Protein AF-A0A734LNY6-F1 (afdb_monomer_lite)

Organism: Salmonella enterica (NCBI:txid28901)

InterPro domains:
  IPR018891 Abortive phage infection protein, C-terminal [PF10592] (2-153)

Foldseek 3Di:
DDDALLNVCCPPPLNVVLQVQLVVVVAGEPSDDCPVVVDDPVRYQYPLLLLLLLCLQVVVNLLPSPPDSRCCSPVCVCVRRPPPDDNLSSVLSNLLLVLLVVVVVVVVVCVVVVHDDDPLQVLSVQCSSVLSNLLNLLCVLVVHDSSPSVVSSVCSVVSSVLVSVVLVVVVVVDVPDDSNVLSNDPVNSVVSSVSSNCVSVVD

pLDDT: mean 94.82, std 7.29, range [46.78, 98.88]

Structure (mmCIF, N/CA/C/O backbone):
data_AF-A0A734LNY6-F1
#
_entry.id   AF-A0A734LNY6-F1
#
loop_
_atom_site.group_PDB
_atom_site.id
_atom_site.type_symbol
_atom_site.label_atom_id
_atom_site.label_alt_id
_atom_site.label_comp_id
_atom_site.label_asym_id
_atom_site.label_entity_id
_atom_site.label_seq_id
_atom_site.pdbx_PDB_ins_code
_atom_site.Cartn_x
_atom_site.Cartn_y
_atom_site.Cartn_z
_atom_site.occupancy
_atom_site.B_iso_or_equiv
_atom_site.auth_seq_id
_atom_site.auth_comp_id
_atom_site.auth_asym_id
_atom_site.auth_atom_id
_atom_site.pdbx_PDB_model_num
ATOM 1 N N . THR A 1 1 ? 29.845 8.179 2.771 1.00 53.78 1 THR A N 1
ATOM 2 C CA . THR A 1 1 ? 28.481 7.762 3.160 1.00 53.78 1 THR A CA 1
ATOM 3 C C . THR A 1 1 ? 28.312 6.304 2.801 1.00 53.78 1 THR A C 1
ATOM 5 O O . THR A 1 1 ? 28.688 5.969 1.684 1.00 53.78 1 THR A O 1
ATOM 8 N N . PRO A 1 2 ? 27.843 5.430 3.705 1.00 74.06 2 PRO A N 1
ATOM 9 C CA . PRO A 1 2 ? 27.602 4.031 3.360 1.00 74.06 2 PRO A CA 1
ATOM 10 C C . PRO A 1 2 ? 26.559 3.936 2.238 1.00 74.06 2 PRO A C 1
ATOM 12 O O . PRO A 1 2 ? 25.581 4.687 2.234 1.00 74.06 2 PRO A O 1
ATOM 15 N N . ILE A 1 3 ? 26.802 3.043 1.278 1.00 74.06 3 ILE A N 1
ATOM 16 C CA . ILE A 1 3 ? 25.879 2.752 0.177 1.00 74.06 3 ILE A CA 1
ATOM 17 C C . ILE A 1 3 ? 24.610 2.139 0.781 1.00 74.06 3 ILE A C 1
ATOM 19 O O . ILE A 1 3 ? 24.702 1.217 1.594 1.00 74.06 3 ILE A O 1
ATOM 23 N N . LYS A 1 4 ? 23.427 2.658 0.432 1.00 84.69 4 LYS A N 1
ATOM 24 C CA . LYS A 1 4 ? 22.156 2.125 0.944 1.00 84.69 4 LYS A CA 1
ATOM 25 C C . LYS A 1 4 ? 21.733 0.910 0.118 1.00 84.69 4 LYS A C 1
ATOM 27 O O . LYS A 1 4 ? 22.018 0.851 -1.075 1.00 84.69 4 LYS A O 1
ATOM 32 N N . SER A 1 5 ? 20.963 -0.011 0.700 1.00 88.06 5 SER A N 1
ATOM 33 C CA . SER A 1 5 ? 20.468 -1.200 -0.020 1.00 88.06 5 SER A CA 1
ATOM 34 C C . SER A 1 5 ? 19.698 -0.847 -1.300 1.00 88.06 5 SER A C 1
ATOM 36 O O . SER A 1 5 ? 19.860 -1.507 -2.319 1.00 88.06 5 SER A O 1
ATOM 38 N N . ARG A 1 6 ? 18.942 0.261 -1.288 1.00 91.38 6 ARG A N 1
ATOM 39 C CA . ARG A 1 6 ? 18.273 0.807 -2.481 1.00 91.38 6 ARG A CA 1
ATOM 40 C C . ARG A 1 6 ? 19.249 1.145 -3.610 1.00 91.38 6 ARG A C 1
ATOM 42 O O . ARG A 1 6 ? 18.952 0.876 -4.766 1.00 91.38 6 ARG A O 1
ATOM 49 N N . ASP A 1 7 ? 20.404 1.724 -3.287 1.00 90.88 7 ASP A N 1
ATOM 50 C CA . ASP A 1 7 ? 21.406 2.080 -4.292 1.00 90.88 7 ASP A CA 1
ATOM 51 C C . ASP A 1 7 ? 22.024 0.823 -4.916 1.00 90.88 7 ASP A C 1
ATOM 53 O O . ASP A 1 7 ? 22.239 0.799 -6.127 1.00 90.88 7 ASP A O 1
ATOM 57 N N . LEU A 1 8 ? 22.240 -0.234 -4.119 1.00 92.00 8 LEU A N 1
ATOM 58 C CA . LEU A 1 8 ? 22.716 -1.533 -4.612 1.00 92.00 8 LEU A CA 1
ATOM 59 C C . LEU A 1 8 ? 21.718 -2.152 -5.596 1.00 92.00 8 LEU A C 1
ATOM 61 O O . LEU A 1 8 ? 22.098 -2.508 -6.706 1.00 92.00 8 LEU A O 1
ATOM 65 N N . ARG A 1 9 ? 20.438 -2.190 -5.208 1.00 94.69 9 ARG A N 1
ATOM 66 C CA . ARG A 1 9 ? 19.343 -2.771 -5.998 1.00 94.69 9 ARG A CA 1
ATOM 67 C C . ARG A 1 9 ? 18.942 -1.942 -7.214 1.00 94.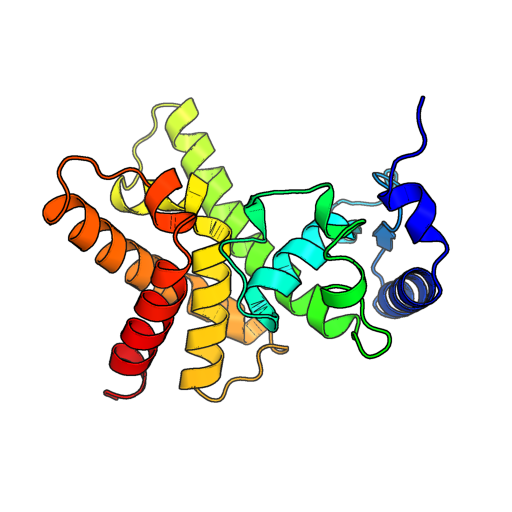69 9 ARG A C 1
ATOM 69 O O . ARG A 1 9 ? 18.272 -2.437 -8.108 1.00 94.69 9 ARG A O 1
ATOM 76 N N . SER A 1 10 ? 19.349 -0.673 -7.279 1.00 93.56 10 SER A N 1
ATOM 77 C CA . SER A 1 10 ? 18.961 0.216 -8.379 1.00 93.56 10 SER A CA 1
ATOM 78 C C . SER A 1 10 ? 19.423 -0.273 -9.755 1.00 93.56 10 SER A C 1
ATOM 80 O O . SER A 1 10 ? 18.827 0.121 -10.751 1.00 93.56 10 SER A O 1
ATOM 82 N N . ASN A 1 11 ? 20.461 -1.113 -9.827 1.00 95.12 11 ASN A N 1
ATOM 83 C CA . ASN A 1 11 ? 20.982 -1.662 -11.079 1.00 95.12 11 ASN A CA 1
ATOM 84 C C . ASN A 1 11 ? 20.382 -3.024 -11.458 1.00 95.12 11 ASN A C 1
ATOM 86 O O . ASN A 1 11 ? 20.746 -3.541 -12.515 1.00 95.12 11 ASN A O 1
ATOM 90 N N . ASP A 1 12 ? 19.498 -3.586 -10.633 1.00 97.25 12 ASP A N 1
ATOM 91 C CA . ASP A 1 12 ? 18.827 -4.853 -10.914 1.00 97.25 12 ASP A CA 1
ATOM 92 C C . ASP A 1 12 ? 17.905 -4.697 -12.133 1.00 97.25 12 ASP A C 1
ATOM 94 O O . ASP A 1 12 ? 17.346 -3.621 -12.385 1.00 97.25 12 ASP A O 1
ATOM 98 N N . ASP A 1 13 ? 17.742 -5.773 -12.899 1.00 97.56 13 ASP A N 1
ATOM 99 C CA . ASP A 1 13 ? 17.072 -5.714 -14.200 1.00 97.56 13 ASP A CA 1
ATOM 100 C C . ASP A 1 13 ? 15.596 -5.328 -14.083 1.00 97.56 13 ASP A C 1
ATOM 102 O O . ASP A 1 13 ? 15.123 -4.501 -14.864 1.00 97.56 13 ASP A O 1
ATOM 106 N N . ILE A 1 14 ? 14.900 -5.788 -13.039 1.00 97.81 14 ILE A N 1
ATOM 107 C CA . ILE A 1 14 ? 13.528 -5.352 -12.752 1.00 97.81 14 ILE A CA 1
ATOM 108 C C . ILE A 1 14 ? 13.423 -3.831 -12.555 1.00 97.81 14 ILE A C 1
ATOM 110 O O . ILE A 1 14 ? 12.487 -3.207 -13.048 1.00 97.81 14 ILE A O 1
ATOM 114 N N . GLN A 1 15 ? 14.396 -3.181 -11.905 1.00 98.06 15 GLN A N 1
ATOM 115 C CA . GLN A 1 15 ? 14.349 -1.726 -11.703 1.00 98.06 15 GLN A CA 1
ATOM 116 C C . GLN A 1 15 ? 14.542 -0.967 -13.016 1.00 98.06 15 GLN A C 1
ATOM 118 O O . GLN A 1 15 ? 13.880 0.049 -13.222 1.00 98.06 15 GLN A O 1
ATOM 123 N N . LYS A 1 16 ? 15.425 -1.448 -13.901 1.00 97.88 16 LYS A N 1
ATOM 124 C CA . LYS A 1 16 ? 15.620 -0.865 -15.240 1.00 97.88 16 LYS A CA 1
ATOM 125 C C . LYS A 1 16 ? 14.383 -1.067 -16.115 1.00 97.88 16 LYS A C 1
ATOM 127 O O . LYS A 1 16 ? 13.904 -0.109 -16.704 1.00 97.88 16 LYS A O 1
ATOM 132 N N . LYS A 1 17 ? 13.810 -2.276 -16.111 1.00 98.19 17 LYS A N 1
ATOM 133 C CA . LYS A 1 17 ? 12.561 -2.603 -16.816 1.00 98.19 17 LYS A CA 1
ATOM 134 C C . LYS A 1 17 ? 11.416 -1.686 -16.380 1.00 98.19 17 LYS A C 1
ATOM 136 O O . LYS A 1 17 ? 10.671 -1.186 -17.218 1.00 98.19 17 LYS A O 1
ATOM 141 N N . LEU A 1 18 ? 11.277 -1.441 -15.075 1.00 98.50 18 LEU A N 1
ATOM 142 C CA . LEU A 1 18 ? 10.283 -0.502 -14.549 1.00 98.50 18 LEU A CA 1
ATOM 143 C C . LEU A 1 18 ? 10.569 0.940 -14.984 1.00 98.50 18 LEU A C 1
ATOM 145 O O . LEU A 1 18 ? 9.633 1.650 -15.336 1.00 98.50 18 LEU A O 1
ATOM 149 N N . GLU A 1 19 ? 11.833 1.373 -14.981 1.00 98.31 19 GLU A N 1
ATOM 150 C CA . GLU A 1 19 ? 12.229 2.703 -15.464 1.00 98.31 19 GLU A CA 1
ATOM 151 C C . GLU A 1 19 ? 11.828 2.922 -16.928 1.00 98.31 19 GLU A C 1
ATOM 153 O O . GLU A 1 19 ? 11.128 3.892 -17.214 1.00 98.31 19 GLU A O 1
ATOM 158 N N . GLU A 1 20 ? 12.171 1.986 -17.814 1.00 98.25 20 GLU A N 1
ATOM 159 C CA . GLU A 1 20 ? 11.802 2.020 -19.236 1.00 98.25 20 GLU A CA 1
ATOM 160 C C . GLU A 1 20 ? 10.277 2.014 -19.435 1.00 98.25 20 GLU A C 1
ATOM 162 O O . GLU A 1 20 ? 9.733 2.789 -20.226 1.00 98.25 20 GLU A O 1
ATOM 167 N N . ALA A 1 21 ? 9.557 1.176 -18.682 1.00 98.38 21 ALA A N 1
ATOM 168 C CA . ALA A 1 21 ? 8.101 1.108 -18.758 1.00 98.38 21 ALA A CA 1
ATOM 169 C C . ALA A 1 21 ? 7.434 2.422 -18.315 1.00 98.38 21 ALA A C 1
ATOM 171 O O . ALA A 1 21 ? 6.518 2.904 -18.983 1.00 98.38 21 ALA A O 1
ATOM 172 N N . PHE A 1 22 ? 7.898 3.034 -17.220 1.00 98.50 22 PHE A N 1
ATOM 173 C CA . PHE A 1 22 ? 7.379 4.324 -16.759 1.00 98.50 22 PHE A CA 1
ATOM 174 C C . PHE A 1 22 ? 7.727 5.470 -17.711 1.00 98.50 22 PHE A C 1
ATOM 176 O O . PHE A 1 22 ? 6.881 6.343 -17.923 1.00 98.50 22 PHE A O 1
ATOM 183 N N . GLU A 1 23 ? 8.912 5.456 -18.322 1.00 97.88 23 GLU A N 1
ATOM 184 C CA . GLU A 1 23 ? 9.282 6.424 -19.357 1.00 97.88 23 GLU A CA 1
ATOM 185 C C . GLU A 1 23 ? 8.319 6.347 -20.551 1.00 97.88 23 GLU A C 1
ATOM 187 O O . GLU A 1 23 ? 7.799 7.376 -20.988 1.00 97.88 23 GLU A O 1
ATOM 192 N N . GLY A 1 24 ? 7.970 5.135 -21.000 1.00 97.94 24 GLY A N 1
ATOM 193 C CA . GLY A 1 24 ? 6.948 4.911 -22.031 1.00 97.94 24 GLY A CA 1
ATOM 194 C C . GLY A 1 24 ? 5.550 5.439 -21.664 1.00 97.94 24 GLY A C 1
ATOM 195 O O . GLY A 1 24 ? 4.758 5.761 -22.549 1.00 97.94 24 GLY A O 1
ATOM 196 N N . MET A 1 25 ? 5.255 5.595 -20.369 1.00 97.50 25 MET A N 1
ATOM 197 C CA . MET A 1 25 ? 4.023 6.206 -19.847 1.00 97.50 25 MET A CA 1
ATOM 198 C C . MET A 1 25 ? 4.132 7.732 -19.653 1.00 97.50 25 MET A C 1
ATOM 200 O O . MET A 1 25 ? 3.185 8.361 -19.173 1.00 97.50 25 MET A O 1
ATOM 204 N N . GLY A 1 26 ? 5.276 8.342 -19.980 1.00 97.56 26 GLY A N 1
ATOM 205 C CA . GLY A 1 26 ? 5.550 9.762 -19.745 1.00 97.56 26 GLY A CA 1
ATOM 206 C C . GLY A 1 26 ? 5.805 10.111 -18.273 1.00 97.56 26 GLY A C 1
ATOM 207 O O . GLY A 1 26 ? 5.537 11.238 -17.847 1.00 97.56 26 GLY A O 1
ATOM 208 N N . LEU A 1 27 ? 6.276 9.147 -17.477 1.00 98.12 27 LEU A N 1
ATOM 209 C CA . LEU A 1 27 ? 6.576 9.290 -16.053 1.00 98.12 27 LEU A CA 1
ATOM 210 C C . LEU A 1 27 ? 8.065 9.044 -15.775 1.00 98.12 27 LEU A C 1
ATOM 212 O O . LEU A 1 27 ? 8.750 8.338 -16.503 1.00 98.12 27 LEU A O 1
ATOM 216 N N . PHE A 1 28 ? 8.560 9.606 -14.674 1.00 98.00 28 PHE A N 1
ATOM 217 C CA . PHE A 1 28 ? 9.949 9.468 -14.239 1.00 98.00 28 PHE A CA 1
ATOM 218 C C . PHE A 1 28 ? 10.032 8.564 -13.011 1.00 98.00 28 PHE A C 1
ATOM 220 O O . PHE A 1 28 ? 9.656 8.971 -11.906 1.00 98.00 28 PHE A O 1
ATOM 227 N N . TYR A 1 29 ? 10.515 7.338 -13.195 1.00 98.19 29 TYR A N 1
ATOM 228 C CA . TYR A 1 29 ? 10.699 6.381 -12.108 1.00 98.19 29 TYR A CA 1
ATOM 229 C C . TYR A 1 29 ? 12.037 6.605 -11.401 1.00 98.19 29 TYR A C 1
ATOM 231 O O . TYR A 1 29 ? 13.110 6.506 -11.988 1.00 98.19 29 TYR A O 1
ATOM 239 N N . ASP A 1 30 ? 11.984 6.921 -10.113 1.00 97.25 30 ASP A N 1
ATOM 240 C CA . ASP A 1 30 ? 13.169 7.130 -9.292 1.00 97.25 30 ASP A CA 1
ATOM 241 C C . ASP A 1 30 ? 13.629 5.785 -8.717 1.00 97.25 30 ASP A C 1
ATOM 243 O O . ASP A 1 30 ? 13.159 5.366 -7.654 1.00 97.25 30 ASP A O 1
ATOM 247 N N . ARG A 1 31 ? 14.585 5.116 -9.373 1.00 95.94 31 ARG A N 1
ATOM 248 C CA . ARG A 1 31 ? 15.241 3.917 -8.813 1.00 95.94 31 ARG A CA 1
ATOM 249 C C . ARG A 1 31 ? 16.050 4.280 -7.570 1.00 95.94 31 ARG A C 1
ATOM 251 O O . ARG A 1 31 ? 15.976 3.600 -6.546 1.00 95.94 31 ARG A O 1
ATOM 258 N N . LYS A 1 32 ? 16.757 5.413 -7.624 1.00 93.69 32 LYS A N 1
ATOM 259 C CA . LYS A 1 32 ? 17.484 6.020 -6.494 1.00 93.69 32 LYS A CA 1
ATOM 260 C C . LYS A 1 32 ? 16.710 7.190 -5.897 1.00 93.69 32 LYS A C 1
ATOM 262 O O . LYS A 1 32 ? 15.924 7.843 -6.577 1.00 93.69 32 LYS A O 1
ATOM 267 N N . ASP A 1 33 ? 16.951 7.473 -4.621 1.00 91.44 33 ASP A N 1
ATOM 268 C CA . ASP A 1 33 ? 16.289 8.587 -3.937 1.00 91.44 33 ASP A CA 1
ATOM 269 C C . ASP A 1 33 ? 16.622 9.922 -4.622 1.00 91.44 33 ASP A C 1
ATOM 271 O O . ASP A 1 33 ? 17.787 10.300 -4.737 1.00 91.44 33 ASP A O 1
ATOM 275 N N . GLY A 1 34 ? 15.596 10.625 -5.104 1.00 90.25 34 GLY A N 1
ATOM 276 C CA . GLY A 1 34 ? 15.761 11.927 -5.750 1.00 90.25 34 GLY A CA 1
ATOM 277 C C . GLY A 1 34 ? 16.386 11.909 -7.151 1.00 90.25 34 GLY A C 1
ATOM 278 O O . GLY A 1 34 ? 16.801 12.976 -7.604 1.00 90.25 34 GLY A O 1
ATOM 279 N N . GLN A 1 35 ? 16.439 10.756 -7.832 1.00 94.19 35 GLN A N 1
ATOM 280 C CA . GLN A 1 35 ? 17.075 10.600 -9.150 1.00 94.19 35 GLN A CA 1
ATOM 281 C C . GLN A 1 35 ? 16.607 11.647 -10.175 1.00 94.19 35 GLN A C 1
ATOM 283 O O . GLN A 1 35 ? 17.441 12.289 -10.806 1.00 94.19 35 GLN A O 1
ATOM 288 N N . HIS A 1 36 ? 15.302 11.904 -10.266 1.00 96.62 36 HIS A N 1
ATOM 289 C CA . HIS A 1 36 ? 14.725 12.922 -11.146 1.00 96.62 36 HIS A CA 1
ATOM 290 C C . HIS A 1 36 ? 14.258 14.155 -10.361 1.00 96.62 36 HIS A C 1
ATOM 292 O O . HIS A 1 36 ? 13.156 14.667 -10.551 1.00 96.62 36 HIS A O 1
ATOM 298 N N . SER A 1 37 ? 15.074 14.641 -9.417 1.00 94.69 37 SER A N 1
ATOM 299 C CA . SER A 1 37 ? 14.731 15.794 -8.563 1.00 94.69 37 SER A CA 1
ATOM 300 C C . SER A 1 37 ? 14.408 17.088 -9.321 1.00 94.69 37 SER A C 1
ATOM 302 O O . SER A 1 37 ? 13.658 17.914 -8.800 1.00 94.69 37 SER A O 1
ATOM 304 N N . ASN A 1 38 ? 14.915 17.230 -10.545 1.00 95.69 38 ASN A N 1
ATOM 305 C CA . ASN A 1 38 ? 14.636 18.323 -11.474 1.00 95.69 38 ASN A CA 1
ATOM 306 C C . ASN A 1 38 ? 13.255 18.235 -12.151 1.00 95.69 38 ASN A C 1
ATOM 308 O O . ASN A 1 38 ? 12.799 19.230 -12.708 1.00 95.69 38 ASN A O 1
ATOM 312 N N . GLN A 1 39 ? 12.587 17.080 -12.103 1.00 96.38 39 GLN A N 1
ATOM 313 C CA . GLN A 1 39 ? 11.264 16.888 -12.694 1.00 96.38 39 GLN A CA 1
ATOM 314 C C . GLN A 1 39 ? 10.136 17.229 -11.702 1.00 96.38 39 GLN A C 1
ATOM 316 O O . GLN A 1 39 ? 10.300 17.070 -10.481 1.00 96.38 39 GLN A O 1
ATOM 321 N N . PRO A 1 40 ? 8.952 17.660 -12.184 1.00 95.25 40 PRO A N 1
ATOM 322 C CA . PRO A 1 40 ? 7.809 17.928 -11.317 1.00 95.25 40 PRO A CA 1
ATOM 323 C C . PRO A 1 40 ? 7.393 16.694 -10.504 1.00 95.25 40 PRO A C 1
ATOM 325 O O . PRO A 1 40 ? 7.302 15.583 -11.020 1.00 95.25 40 PRO A O 1
ATOM 328 N N . LYS A 1 41 ? 7.049 16.883 -9.223 1.00 91.25 41 LYS A N 1
ATOM 329 C CA . LYS A 1 41 ? 6.618 15.777 -8.340 1.00 91.25 41 LYS A CA 1
ATOM 330 C C . LYS A 1 41 ? 5.394 15.012 -8.857 1.00 91.25 41 LYS A C 1
ATOM 332 O O . LYS A 1 41 ? 5.221 13.856 -8.500 1.00 91.25 41 LYS A O 1
ATOM 337 N N . SER A 1 42 ? 4.541 15.650 -9.658 1.00 91.50 42 SER A N 1
ATOM 338 C CA . SER A 1 42 ? 3.322 15.051 -10.216 1.00 91.50 42 SER A CA 1
ATOM 339 C C . SER A 1 42 ? 3.585 13.964 -11.261 1.00 91.50 42 SER A C 1
ATOM 341 O O . SER A 1 42 ? 2.713 13.121 -11.465 1.00 91.50 42 SER A O 1
ATOM 343 N N . VAL A 1 43 ? 4.758 13.985 -11.901 1.00 95.44 43 VAL A N 1
ATOM 344 C CA . VAL A 1 43 ? 5.165 13.023 -12.940 1.00 95.44 43 VAL A CA 1
ATOM 345 C C . VAL A 1 43 ? 6.239 12.049 -12.457 1.00 95.44 43 VAL A C 1
ATOM 347 O O . VAL A 1 43 ? 6.744 11.253 -13.238 1.00 95.44 43 VAL A O 1
ATOM 350 N N . ARG A 1 44 ? 6.597 12.095 -11.170 1.00 97.00 44 ARG A N 1
ATOM 351 C CA . ARG A 1 44 ? 7.611 11.221 -10.577 1.00 97.00 44 ARG A CA 1
ATOM 352 C C . ARG A 1 44 ? 6.978 10.053 -9.840 1.00 97.00 44 ARG A C 1
ATOM 354 O O . ARG A 1 44 ? 5.991 10.226 -9.124 1.00 97.00 44 ARG A O 1
ATOM 361 N N . VAL A 1 45 ? 7.599 8.887 -9.959 1.00 97.50 45 VAL A N 1
ATOM 362 C CA . VAL A 1 45 ? 7.228 7.664 -9.250 1.00 97.50 45 VAL A CA 1
ATOM 363 C C . VAL A 1 45 ? 8.432 7.200 -8.441 1.00 97.50 45 VAL A C 1
ATOM 365 O O . VAL A 1 45 ? 9.409 6.701 -8.981 1.00 97.50 45 VAL A O 1
ATOM 368 N N . ASP A 1 46 ? 8.380 7.391 -7.127 1.00 96.75 46 ASP A N 1
ATOM 369 C CA . ASP A 1 46 ? 9.438 6.936 -6.227 1.00 96.75 46 ASP A CA 1
ATOM 370 C C . ASP A 1 46 ? 9.318 5.430 -5.973 1.00 96.75 46 ASP A C 1
ATOM 372 O O . ASP A 1 46 ? 8.301 4.986 -5.439 1.00 96.75 46 ASP A O 1
ATOM 376 N N . ALA A 1 47 ? 10.364 4.663 -6.309 1.00 96.44 47 ALA A N 1
ATOM 377 C CA . ALA A 1 47 ? 10.390 3.204 -6.170 1.00 96.44 47 ALA A CA 1
ATOM 378 C C . ALA A 1 47 ? 10.000 2.732 -4.765 1.00 96.44 47 ALA A C 1
ATOM 380 O O . ALA A 1 47 ? 9.251 1.770 -4.608 1.00 96.44 47 ALA A O 1
ATOM 381 N N . LEU A 1 48 ? 10.458 3.440 -3.727 1.00 95.44 48 LEU A N 1
ATOM 382 C CA . LEU A 1 48 ? 10.099 3.095 -2.358 1.00 95.44 48 LEU A CA 1
ATOM 383 C C . LEU A 1 48 ? 8.594 3.256 -2.118 1.00 95.44 48 LEU A C 1
ATOM 385 O O . LEU A 1 48 ? 7.938 2.331 -1.645 1.00 95.44 48 LEU A O 1
ATOM 389 N N . SER A 1 49 ? 8.057 4.435 -2.422 1.00 95.50 49 SER A N 1
ATOM 390 C CA . SER A 1 49 ? 6.644 4.748 -2.202 1.00 95.50 49 SER A CA 1
ATOM 391 C C . SER A 1 49 ? 5.730 3.840 -3.032 1.00 95.50 49 SER A C 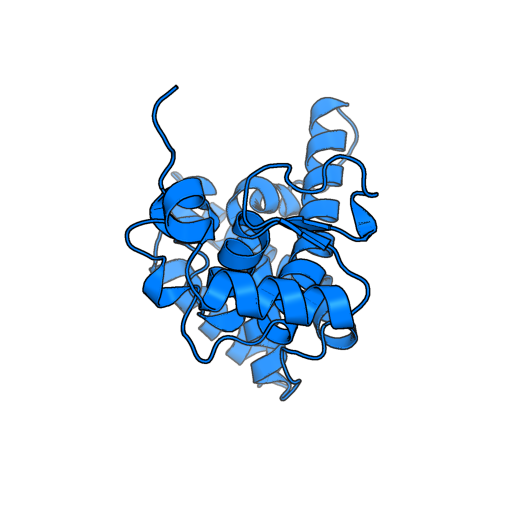1
ATOM 393 O O . SER A 1 49 ? 4.699 3.389 -2.533 1.00 95.50 49 SER A O 1
ATOM 395 N N . ALA A 1 50 ? 6.127 3.529 -4.269 1.00 96.94 50 ALA A N 1
ATOM 396 C CA . ALA A 1 50 ? 5.428 2.593 -5.141 1.00 96.94 50 ALA A CA 1
ATOM 397 C C . ALA A 1 50 ? 5.453 1.164 -4.576 1.00 96.94 50 ALA A C 1
ATOM 399 O O . ALA A 1 50 ? 4.399 0.547 -4.459 1.00 96.94 50 ALA A O 1
ATOM 400 N N . GLY A 1 51 ? 6.615 0.676 -4.129 1.00 96.88 51 GLY A N 1
ATOM 401 C CA . GLY A 1 51 ? 6.745 -0.647 -3.516 1.00 96.88 51 GLY A CA 1
ATOM 402 C C . GLY A 1 51 ? 5.943 -0.796 -2.218 1.00 96.88 51 GLY A C 1
ATOM 403 O O . GLY A 1 51 ? 5.274 -1.805 -2.005 1.00 96.88 51 GLY A O 1
ATOM 404 N N . GLN A 1 52 ? 5.921 0.235 -1.364 1.00 96.88 52 GLN A N 1
ATOM 405 C CA . GLN A 1 52 ? 5.073 0.243 -0.164 1.00 96.88 52 GLN A CA 1
ATOM 406 C C . GLN A 1 52 ? 3.580 0.238 -0.518 1.00 96.88 52 GLN A C 1
ATOM 408 O O . GLN A 1 52 ? 2.791 -0.448 0.135 1.00 96.88 52 GLN A O 1
ATOM 413 N N . ALA A 1 53 ? 3.180 0.995 -1.543 1.00 97.94 53 ALA A N 1
ATOM 414 C CA . ALA A 1 53 ? 1.803 0.996 -2.020 1.00 97.94 53 ALA A CA 1
ATOM 415 C C . ALA A 1 53 ? 1.408 -0.384 -2.563 1.00 97.94 53 ALA A C 1
ATOM 417 O O . ALA A 1 53 ? 0.364 -0.902 -2.179 1.00 97.94 53 ALA A O 1
ATOM 418 N N . HIS A 1 54 ? 2.260 -0.994 -3.390 1.00 97.88 54 HIS A N 1
ATOM 419 C CA . HIS A 1 54 ? 2.041 -2.314 -3.977 1.00 97.88 54 HIS A CA 1
ATOM 420 C C . HIS A 1 54 ? 1.928 -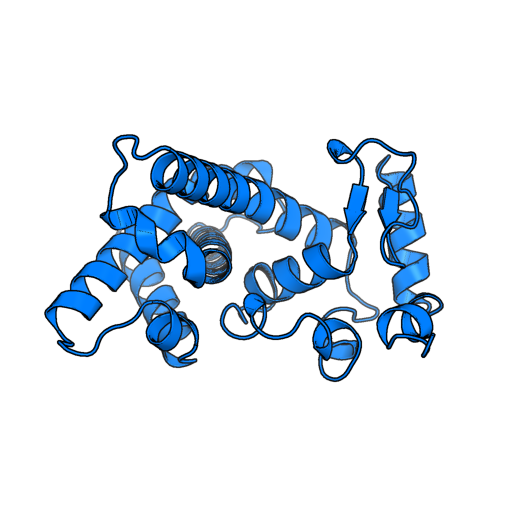3.411 -2.912 1.00 97.88 54 HIS A C 1
ATOM 422 O O . HIS A 1 54 ? 0.978 -4.192 -2.947 1.00 97.88 54 HIS A O 1
ATOM 428 N N . LEU A 1 55 ? 2.786 -3.397 -1.884 1.00 96.25 55 LEU A N 1
ATOM 429 C CA . LEU A 1 55 ? 2.675 -4.320 -0.747 1.00 96.25 55 LEU A CA 1
ATOM 430 C C . LEU A 1 55 ? 1.301 -4.284 -0.077 1.00 96.25 55 LEU A C 1
ATOM 432 O O . LEU A 1 55 ? 0.735 -5.323 0.242 1.00 96.25 55 LEU A O 1
ATOM 436 N N . ALA A 1 56 ? 0.767 -3.091 0.174 1.00 97.56 56 ALA A N 1
ATOM 437 C CA . ALA A 1 56 ? -0.522 -2.954 0.841 1.00 97.56 56 ALA A CA 1
ATOM 438 C C . ALA A 1 56 ? -1.708 -3.208 -0.099 1.00 97.56 56 ALA A C 1
ATOM 440 O O . ALA A 1 56 ? -2.716 -3.754 0.341 1.00 97.56 56 ALA A O 1
ATOM 441 N N . TYR A 1 57 ? -1.609 -2.765 -1.355 1.00 98.50 57 TYR A N 1
ATOM 442 C CA . TYR A 1 57 ? -2.724 -2.733 -2.300 1.00 98.50 57 TYR A CA 1
ATOM 443 C C . TYR A 1 57 ? -2.849 -3.979 -3.161 1.00 98.50 57 TYR A C 1
ATOM 445 O O . TYR A 1 57 ? -3.962 -4.326 -3.516 1.00 98.50 57 TYR A O 1
ATOM 453 N N . SER A 1 58 ? -1.741 -4.603 -3.549 1.00 97.06 58 SER A N 1
ATOM 454 C CA . SER A 1 58 ? -1.735 -5.747 -4.473 1.00 97.06 58 SER A CA 1
ATOM 455 C C . SER A 1 58 ? -1.358 -7.036 -3.748 1.00 97.06 58 SER A C 1
ATOM 457 O O . SER A 1 58 ? -1.945 -8.076 -4.010 1.00 97.06 58 SER A O 1
ATOM 459 N N . LEU A 1 59 ? -0.439 -6.953 -2.779 1.00 96.50 59 LEU A N 1
ATOM 460 C CA . LEU A 1 59 ? 0.053 -8.114 -2.027 1.00 96.50 59 LEU A CA 1
ATOM 461 C C . LEU A 1 59 ? -0.635 -8.315 -0.666 1.00 96.50 59 LEU A C 1
ATOM 463 O O . LEU A 1 59 ? -0.256 -9.210 0.083 1.00 96.50 59 LEU A O 1
ATOM 467 N N . ASP A 1 60 ? -1.632 -7.493 -0.324 1.00 97.12 60 ASP A N 1
ATOM 468 C CA . ASP A 1 60 ? -2.437 -7.623 0.899 1.00 97.12 60 ASP A CA 1
ATOM 469 C C . ASP A 1 60 ? -1.602 -7.676 2.211 1.00 97.12 60 ASP A C 1
ATOM 471 O O . ASP A 1 60 ? -1.897 -8.407 3.169 1.00 97.12 60 ASP A O 1
ATOM 475 N N . LEU A 1 61 ? -0.541 -6.859 2.280 1.00 95.75 61 LEU A N 1
ATOM 476 C CA . LEU A 1 61 ? 0.389 -6.728 3.417 1.00 95.75 61 LEU A CA 1
ATOM 477 C C . LEU A 1 61 ? 0.446 -5.290 4.002 1.00 95.75 61 LEU A C 1
ATOM 479 O O . LEU A 1 61 ? 1.532 -4.703 4.131 1.00 95.75 61 LEU A O 1
ATOM 483 N N . PRO A 1 62 ? -0.694 -4.674 4.385 1.00 96.44 62 PRO A N 1
ATOM 484 C CA . PRO A 1 62 ? -0.734 -3.287 4.869 1.00 96.44 62 PRO A CA 1
ATOM 485 C C . PRO A 1 62 ? 0.033 -3.032 6.180 1.00 96.44 62 PRO A C 1
ATOM 487 O O . PRO A 1 62 ? 0.530 -1.925 6.403 1.00 96.44 62 PRO A O 1
ATOM 490 N N . GLU A 1 63 ? 0.152 -4.035 7.048 1.00 94.00 63 GLU A N 1
ATOM 491 C CA . GLU A 1 63 ? 0.865 -4.000 8.330 1.00 94.00 63 GLU A CA 1
ATOM 492 C C . GLU A 1 63 ? 2.388 -3.893 8.166 1.00 94.00 63 GLU A C 1
ATOM 494 O O . GLU A 1 63 ? 3.084 -3.360 9.040 1.00 94.00 63 GLU A O 1
ATOM 499 N N . VAL A 1 64 ? 2.903 -4.368 7.028 1.00 91.69 64 VAL A N 1
ATOM 500 C CA . VAL A 1 64 ? 4.331 -4.348 6.692 1.00 91.69 64 VAL A CA 1
ATOM 501 C C . VAL A 1 64 ? 4.685 -3.087 5.905 1.00 91.69 64 VAL A C 1
ATOM 503 O O . VAL A 1 64 ? 5.725 -2.478 6.165 1.00 91.69 64 VAL A O 1
ATOM 506 N N . ALA A 1 65 ? 3.790 -2.635 5.021 1.00 91.44 65 ALA A N 1
ATOM 507 C CA . ALA A 1 65 ? 4.022 -1.527 4.096 1.00 91.44 65 ALA A CA 1
ATOM 508 C C . ALA A 1 65 ? 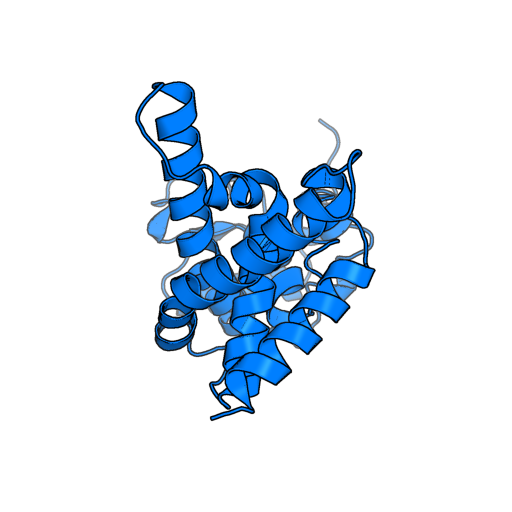4.547 -0.240 4.762 1.00 91.44 65 ALA A C 1
ATOM 510 O O . ALA A 1 65 ? 5.506 0.354 4.278 1.00 91.44 65 ALA A O 1
ATOM 511 N N . LYS A 1 66 ? 3.985 0.187 5.906 1.00 79.69 66 LYS A N 1
ATOM 512 C CA . LYS A 1 66 ? 4.418 1.422 6.605 1.00 79.69 66 LYS A CA 1
ATOM 513 C C . LYS A 1 66 ? 5.782 1.285 7.290 1.00 79.69 66 LYS A C 1
ATOM 515 O O . LYS A 1 66 ? 6.477 2.283 7.481 1.00 79.69 66 LYS A O 1
ATOM 520 N N . LYS A 1 67 ? 6.097 0.088 7.784 1.00 69.12 67 LYS A N 1
ATOM 521 C CA . LYS A 1 67 ? 6.898 -0.074 9.004 1.00 69.12 67 LYS A CA 1
ATOM 522 C C . LYS A 1 67 ? 8.400 -0.023 8.756 1.00 69.12 67 LYS A C 1
ATOM 524 O O . LYS A 1 67 ? 9.129 0.299 9.687 1.00 69.12 67 LYS A O 1
ATOM 529 N N . ASP A 1 68 ? 8.853 -0.295 7.533 1.00 63.12 68 ASP A N 1
ATOM 530 C CA . ASP A 1 68 ? 10.283 -0.397 7.282 1.00 63.12 68 ASP A CA 1
ATOM 531 C C . ASP A 1 68 ? 10.680 -0.043 5.843 1.00 63.12 68 ASP A C 1
ATOM 533 O O . ASP A 1 68 ? 10.694 -0.873 4.934 1.00 63.12 68 ASP A O 1
ATOM 537 N N . ARG A 1 69 ? 11.019 1.238 5.653 1.00 74.62 69 ARG A N 1
ATOM 538 C CA . ARG A 1 69 ? 11.496 1.786 4.374 1.00 74.62 69 ARG A CA 1
ATOM 539 C C . ARG A 1 69 ? 12.766 1.081 3.878 1.00 74.62 69 ARG A C 1
ATOM 541 O O . ARG A 1 69 ? 13.016 1.084 2.677 1.00 74.62 69 ARG A O 1
ATOM 548 N N . GLY A 1 70 ? 13.566 0.514 4.787 1.00 78.62 70 GLY A N 1
ATOM 549 C CA . GLY A 1 70 ? 14.780 -0.226 4.450 1.00 78.62 70 GLY A CA 1
ATOM 550 C C . GLY A 1 70 ? 14.474 -1.619 3.910 1.00 78.62 70 GLY A C 1
ATOM 551 O O . GLY A 1 70 ? 15.061 -2.018 2.908 1.00 78.62 70 GLY A O 1
ATOM 552 N N . ARG A 1 71 ? 13.496 -2.313 4.509 1.00 86.38 71 ARG A N 1
ATOM 553 C CA . ARG A 1 71 ? 13.162 -3.703 4.147 1.00 86.38 71 ARG A CA 1
ATOM 554 C C . ARG A 1 71 ? 12.622 -3.878 2.737 1.00 86.38 71 ARG A C 1
ATOM 556 O O . ARG A 1 71 ? 12.839 -4.935 2.158 1.00 86.38 71 ARG A O 1
ATOM 563 N N . ILE A 1 72 ? 12.002 -2.847 2.159 1.00 91.75 72 ILE A N 1
ATOM 564 C CA . ILE A 1 72 ? 11.583 -2.844 0.745 1.00 91.75 72 ILE A CA 1
ATOM 565 C C . ILE A 1 72 ? 12.757 -3.131 -0.196 1.00 91.75 72 ILE A C 1
ATOM 567 O O . ILE A 1 72 ? 12.577 -3.809 -1.196 1.00 91.75 72 ILE A O 1
ATOM 571 N N . PHE A 1 73 ? 13.957 -2.652 0.138 1.00 92.38 73 PHE A N 1
ATOM 572 C CA . PHE A 1 73 ? 15.177 -2.887 -0.639 1.00 92.38 73 PHE A CA 1
ATOM 573 C C . PHE A 1 73 ? 16.137 -3.873 0.043 1.00 92.38 73 PHE A C 1
ATOM 575 O O . PHE A 1 73 ? 17.306 -3.945 -0.332 1.00 92.38 73 PHE A O 1
ATOM 582 N N . SER A 1 74 ? 15.664 -4.614 1.051 1.00 91.94 74 SER A N 1
ATOM 583 C CA . SER A 1 74 ? 16.378 -5.748 1.642 1.00 91.94 74 SER A CA 1
ATOM 584 C C . SER A 1 74 ? 15.490 -6.994 1.625 1.00 91.94 74 SER A C 1
ATOM 586 O O . SER A 1 74 ? 15.309 -7.589 0.568 1.00 91.94 74 SER A O 1
ATOM 588 N N . ASP A 1 75 ? 14.900 -7.370 2.755 1.00 91.19 75 ASP A N 1
ATOM 589 C CA . ASP A 1 75 ? 14.285 -8.680 2.977 1.00 91.19 75 ASP A CA 1
ATOM 590 C C . ASP A 1 75 ? 12.995 -8.874 2.177 1.00 91.19 75 ASP A C 1
ATOM 592 O O . ASP A 1 75 ? 12.573 -10.002 1.955 1.00 91.19 75 ASP A O 1
ATOM 596 N N . LEU A 1 76 ? 12.336 -7.779 1.795 1.00 93.00 76 LEU A N 1
ATOM 597 C CA . LEU A 1 76 ? 11.086 -7.803 1.038 1.00 93.00 76 LEU A CA 1
ATOM 598 C C . LEU A 1 76 ? 11.308 -7.539 -0.448 1.00 93.00 76 LEU A C 1
ATOM 600 O O . LEU A 1 76 ? 10.335 -7.549 -1.192 1.00 93.00 76 LEU A O 1
ATOM 604 N N . TYR A 1 77 ? 12.543 -7.281 -0.885 1.00 95.00 77 TYR A N 1
ATOM 605 C CA . TYR A 1 77 ? 12.807 -6.826 -2.248 1.00 95.00 77 TYR A CA 1
ATOM 606 C C . TYR A 1 77 ? 12.273 -7.806 -3.293 1.00 95.00 77 TYR A C 1
ATOM 608 O O . TYR A 1 77 ? 11.459 -7.412 -4.117 1.00 95.00 77 TYR A O 1
ATOM 616 N N . GLU A 1 78 ? 12.616 -9.088 -3.164 1.00 95.25 78 GLU A N 1
ATOM 617 C CA . GLU A 1 78 ? 12.160 -10.143 -4.082 1.00 95.25 78 GLU A CA 1
ATOM 618 C C . GLU A 1 78 ? 10.654 -10.443 -3.948 1.00 95.25 78 GLU A C 1
ATOM 620 O O . GLU A 1 78 ? 10.066 -11.090 -4.801 1.00 95.25 78 GLU A O 1
ATOM 625 N N . THR A 1 79 ? 10.004 -9.996 -2.866 1.00 94.38 79 THR A N 1
ATOM 626 C CA . THR A 1 79 ? 8.538 -10.070 -2.719 1.00 94.38 79 THR A CA 1
ATOM 627 C C . THR A 1 79 ? 7.847 -8.894 -3.401 1.00 94.38 79 THR A C 1
ATOM 629 O O . THR A 1 79 ? 6.741 -9.044 -3.904 1.00 94.38 79 THR A O 1
ATOM 632 N N . VAL A 1 80 ? 8.464 -7.711 -3.368 1.00 95.44 80 VAL A N 1
ATOM 633 C CA . VAL A 1 80 ? 7.879 -6.471 -3.890 1.00 95.44 80 VAL A CA 1
ATOM 634 C C . VAL A 1 80 ? 8.156 -6.304 -5.377 1.00 95.44 80 VAL A C 1
ATOM 636 O O . VAL A 1 80 ? 7.273 -5.848 -6.086 1.00 95.44 80 VAL A O 1
ATOM 639 N N . PHE A 1 81 ? 9.373 -6.611 -5.824 1.00 97.00 81 PHE A N 1
ATOM 640 C CA . PHE A 1 81 ? 9.875 -6.365 -7.174 1.00 97.00 81 PHE A CA 1
ATOM 641 C C . PHE A 1 81 ? 10.229 -7.689 -7.847 1.00 97.00 81 PHE A C 1
ATOM 643 O O . PHE A 1 81 ? 11.399 -7.972 -8.090 1.00 97.00 81 PHE A O 1
ATOM 650 N N . THR A 1 82 ? 9.211 -8.506 -8.108 1.00 97.12 82 THR A N 1
ATOM 651 C CA . THR A 1 82 ? 9.371 -9.748 -8.872 1.00 97.12 82 THR A CA 1
ATOM 652 C C . THR A 1 82 ? 9.628 -9.443 -10.347 1.00 97.12 82 THR A C 1
ATOM 654 O O . THR A 1 82 ? 9.293 -8.361 -10.833 1.00 97.12 82 THR A O 1
ATOM 657 N N . ASP A 1 83 ? 10.174 -10.401 -11.094 1.00 95.06 83 ASP A N 1
ATOM 658 C CA . ASP A 1 83 ? 10.421 -10.229 -12.531 1.00 95.06 83 ASP A CA 1
ATOM 659 C C . ASP A 1 83 ? 9.117 -10.054 -13.337 1.00 95.06 83 ASP A C 1
ATOM 661 O O . ASP A 1 83 ? 9.098 -9.403 -14.392 1.00 95.06 83 ASP A O 1
ATOM 665 N N . GLU A 1 84 ? 8.008 -10.586 -12.821 1.00 95.38 84 GLU A N 1
ATOM 666 C CA . GLU A 1 84 ? 6.664 -10.481 -13.391 1.00 95.38 84 GLU A CA 1
ATOM 667 C C . GLU A 1 84 ? 5.954 -9.163 -13.063 1.00 95.38 84 GLU A C 1
ATOM 669 O O . GLU A 1 84 ? 4.947 -8.863 -13.703 1.00 95.38 84 GLU A O 1
ATOM 674 N N . LEU A 1 85 ? 6.462 -8.372 -12.109 1.00 97.62 85 LEU A N 1
ATOM 675 C CA . LEU A 1 85 ? 5.830 -7.121 -11.699 1.00 97.62 85 LEU A CA 1
ATOM 676 C C . LEU A 1 85 ? 5.692 -6.161 -12.886 1.00 97.62 85 LEU A C 1
ATOM 678 O O . LEU A 1 85 ? 6.664 -5.839 -13.582 1.00 97.62 85 LEU A O 1
ATOM 682 N N . MET A 1 86 ? 4.483 -5.632 -13.057 1.00 97.44 86 MET A N 1
ATOM 683 C CA . MET A 1 86 ? 4.171 -4.664 -14.101 1.00 97.44 86 MET A CA 1
ATOM 684 C C . MET A 1 86 ? 4.160 -3.230 -13.561 1.00 97.44 86 MET A C 1
ATOM 686 O O . MET A 1 86 ? 3.685 -2.948 -12.458 1.00 97.44 86 MET A O 1
ATOM 690 N N . ALA A 1 87 ? 4.630 -2.275 -14.371 1.00 98.25 87 ALA A N 1
ATOM 691 C CA . ALA A 1 87 ? 4.614 -0.854 -14.007 1.00 98.25 87 ALA A CA 1
ATOM 692 C C . ALA A 1 87 ? 3.190 -0.338 -13.713 1.00 98.25 87 ALA A C 1
ATOM 694 O O . ALA A 1 87 ? 3.014 0.494 -12.820 1.00 98.25 87 ALA A O 1
ATOM 695 N N . ASP A 1 88 ? 2.170 -0.883 -14.384 1.00 98.19 88 ASP A N 1
ATOM 696 C CA . ASP A 1 88 ? 0.761 -0.560 -14.137 1.00 98.19 88 ASP A CA 1
ATOM 697 C C . ASP A 1 88 ? 0.294 -0.942 -12.723 1.00 98.19 88 ASP A C 1
ATOM 699 O O . ASP A 1 88 ? -0.483 -0.203 -12.117 1.00 98.19 88 ASP A O 1
ATOM 703 N N . GLU A 1 89 ? 0.804 -2.036 -12.143 1.00 98.19 89 GLU A N 1
ATOM 704 C CA . GLU A 1 89 ? 0.478 -2.442 -10.767 1.00 98.19 89 GLU A CA 1
ATOM 705 C C . GLU A 1 89 ? 1.019 -1.433 -9.750 1.00 98.19 89 GLU A C 1
ATOM 707 O O . GLU A 1 89 ? 0.315 -1.013 -8.820 1.00 98.19 89 GLU A O 1
ATOM 712 N N . LEU A 1 90 ? 2.266 -0.993 -9.950 1.00 98.38 90 LEU A N 1
ATOM 713 C CA . LEU A 1 90 ? 2.882 0.056 -9.142 1.00 98.38 90 LEU A CA 1
ATOM 714 C C . LEU A 1 90 ? 2.145 1.388 -9.309 1.00 98.38 90 LEU A C 1
ATOM 716 O O . LEU A 1 90 ? 1.863 2.071 -8.317 1.00 98.38 90 LEU A O 1
ATOM 720 N N . LEU A 1 91 ? 1.805 1.746 -10.550 1.00 98.50 91 LEU A N 1
ATOM 721 C CA . LEU A 1 91 ? 1.101 2.979 -10.877 1.00 98.50 91 LEU A CA 1
ATOM 722 C C . LEU A 1 91 ? -0.287 3.015 -10.237 1.00 98.50 91 LEU A C 1
ATOM 724 O O . LEU A 1 91 ? -0.632 3.992 -9.570 1.00 98.50 91 LEU A O 1
ATOM 728 N N . ALA A 1 92 ? -1.077 1.954 -10.391 1.00 98.56 92 ALA A N 1
ATOM 729 C CA . ALA A 1 92 ? -2.410 1.881 -9.814 1.00 98.56 92 ALA A CA 1
ATOM 730 C C . ALA A 1 92 ? -2.352 2.010 -8.285 1.00 98.56 92 ALA A C 1
ATOM 732 O O . ALA A 1 92 ? -3.026 2.868 -7.702 1.00 98.56 92 ALA A O 1
ATOM 733 N N . SER A 1 93 ? -1.460 1.245 -7.649 1.00 98.44 93 SER A N 1
ATOM 734 C CA . SER A 1 93 ? -1.245 1.271 -6.200 1.00 98.44 93 SER A CA 1
ATOM 735 C C . SER A 1 93 ? -0.892 2.675 -5.695 1.00 98.44 93 SER A C 1
ATOM 737 O O . SER A 1 93 ? -1.511 3.183 -4.752 1.00 98.44 93 SER A O 1
ATOM 739 N N . ILE A 1 94 ? 0.079 3.347 -6.330 1.00 97.81 94 ILE A N 1
ATOM 740 C CA . ILE A 1 94 ? 0.540 4.667 -5.880 1.00 97.81 94 ILE A CA 1
ATOM 741 C C . ILE A 1 94 ? -0.485 5.771 -6.174 1.00 97.81 94 ILE A C 1
ATOM 743 O O . ILE A 1 94 ? -0.618 6.706 -5.380 1.00 97.81 94 ILE A O 1
ATOM 747 N N . LYS A 1 95 ? -1.269 5.667 -7.258 1.00 98.31 95 LYS A N 1
ATOM 748 C CA . LYS A 1 95 ? -2.346 6.625 -7.554 1.00 98.31 95 LYS A CA 1
ATOM 749 C C . LYS A 1 95 ? -3.448 6.560 -6.499 1.00 98.31 95 LYS A C 1
ATOM 751 O O . LYS A 1 95 ? -3.839 7.615 -5.996 1.00 98.31 95 LYS A O 1
ATOM 756 N N . VAL A 1 96 ? -3.880 5.369 -6.082 1.00 98.75 96 VAL A N 1
ATOM 757 C CA . VAL A 1 96 ? -4.853 5.224 -4.984 1.00 98.75 96 VAL A CA 1
ATOM 758 C C . VAL A 1 96 ? -4.264 5.735 -3.664 1.00 98.75 96 VAL A C 1
ATOM 760 O O . VAL A 1 96 ? -4.904 6.535 -2.972 1.00 98.75 96 VAL A O 1
ATOM 763 N N . LEU A 1 97 ? -3.018 5.362 -3.340 1.00 98.44 97 LEU A N 1
ATOM 764 C CA . LEU A 1 97 ? -2.345 5.837 -2.127 1.00 98.44 97 LEU A CA 1
ATOM 765 C C . LEU A 1 97 ? -2.236 7.365 -2.090 1.00 98.44 97 LEU A C 1
ATOM 767 O O . LEU A 1 97 ? -2.445 7.962 -1.036 1.00 98.44 97 LEU A O 1
ATOM 771 N N . SER A 1 98 ? -1.966 8.016 -3.226 1.00 97.88 98 SER A N 1
ATOM 772 C CA . SER A 1 98 ? -1.829 9.476 -3.298 1.00 97.88 98 SER A CA 1
ATOM 773 C C . SER A 1 98 ? -3.090 10.210 -2.822 1.00 97.88 98 SER A C 1
ATOM 775 O O . SER A 1 98 ? -2.999 11.218 -2.118 1.00 97.88 98 SER A O 1
ATOM 777 N N . VAL A 1 99 ? -4.279 9.674 -3.118 1.00 98.56 99 VAL A N 1
ATOM 778 C CA . VAL A 1 99 ? -5.559 10.236 -2.663 1.00 98.56 99 VAL A CA 1
ATOM 779 C C . VAL A 1 99 ? -5.715 10.087 -1.148 1.00 98.56 99 VAL A C 1
ATOM 781 O O . VAL A 1 99 ? -6.177 11.013 -0.474 1.00 98.56 99 VAL A O 1
ATOM 784 N N . ILE A 1 100 ? -5.296 8.948 -0.596 1.00 98.69 100 ILE A N 1
ATOM 785 C CA . ILE A 1 100 ? -5.336 8.670 0.846 1.00 98.69 100 ILE A CA 1
ATOM 786 C C . ILE A 1 100 ? -4.334 9.562 1.594 1.00 98.69 100 ILE A C 1
ATOM 788 O O . ILE A 1 100 ? -4.695 10.203 2.584 1.00 98.69 100 ILE A O 1
ATOM 792 N N . GLU A 1 101 ? -3.099 9.669 1.102 1.00 97.56 101 GLU A N 1
ATOM 793 C CA . GLU A 1 101 ? -2.060 10.525 1.681 1.00 97.56 101 GLU A CA 1
ATOM 794 C C . GLU A 1 101 ? -2.440 12.008 1.617 1.00 97.56 101 GLU A C 1
ATOM 796 O O . GLU A 1 101 ? -2.192 12.739 2.574 1.00 97.56 101 GLU A O 1
ATOM 801 N N . ASN A 1 102 ? -3.137 12.458 0.568 1.00 97.75 102 ASN A N 1
ATOM 802 C CA . ASN A 1 102 ? -3.690 13.813 0.529 1.00 97.75 102 ASN A CA 1
ATOM 803 C C . ASN A 1 102 ? -4.707 14.049 1.658 1.00 97.75 102 ASN A C 1
ATOM 805 O O . ASN A 1 102 ? -4.627 15.067 2.346 1.00 97.75 102 ASN A O 1
ATOM 809 N N . LYS A 1 103 ? -5.616 13.100 1.925 1.00 98.31 103 LYS A N 1
ATOM 810 C CA . LYS A 1 103 ? -6.566 13.201 3.052 1.00 98.31 103 LYS A CA 1
ATOM 811 C C . LYS A 1 103 ? -5.853 13.209 4.406 1.00 98.31 103 LYS A C 1
ATOM 813 O O . LYS A 1 103 ? -6.171 14.035 5.261 1.00 98.31 103 LYS A O 1
ATOM 818 N N . LYS A 1 104 ? -4.857 12.341 4.588 1.00 97.94 104 LYS A N 1
ATOM 819 C CA . LYS A 1 104 ? -4.009 12.308 5.789 1.00 97.94 104 LYS A CA 1
ATOM 820 C C . LYS A 1 104 ? -3.236 13.617 5.977 1.00 97.94 104 LYS A C 1
ATOM 822 O O . LYS A 1 104 ? -3.190 14.137 7.088 1.00 97.94 104 LYS A O 1
ATOM 827 N N . LYS A 1 105 ? -2.672 14.183 4.908 1.00 97.38 105 LYS A N 1
ATOM 828 C CA . LYS A 1 105 ? -1.947 15.460 4.939 1.00 97.38 105 LYS A CA 1
ATOM 829 C C . LYS A 1 105 ? -2.861 16.624 5.314 1.00 97.38 105 LYS A C 1
ATOM 831 O O . LYS A 1 105 ? -2.447 17.473 6.100 1.00 97.38 105 LYS A O 1
ATOM 836 N N . LEU A 1 106 ? -4.086 16.662 4.783 1.00 97.56 106 LEU A N 1
ATOM 837 C CA . LEU A 1 106 ? -5.090 17.659 5.165 1.00 97.56 106 LEU A CA 1
ATOM 838 C C . LEU A 1 106 ? -5.439 17.545 6.653 1.00 97.56 106 LEU A C 1
ATOM 840 O O . LEU A 1 106 ? -5.358 18.542 7.362 1.00 97.56 106 LEU A O 1
ATOM 844 N N . LEU A 1 107 ? -5.698 16.331 7.151 1.00 97.69 107 LEU A N 1
ATOM 845 C CA . LEU A 1 107 ? -5.932 16.079 8.577 1.00 97.69 107 LEU A CA 1
ATOM 846 C C . LEU A 1 107 ? -4.759 16.562 9.448 1.00 97.69 107 LEU A C 1
ATOM 848 O O . LEU A 1 107 ? -4.958 17.318 10.392 1.00 97.69 107 LEU A O 1
ATOM 852 N N . GLN A 1 108 ? -3.527 16.172 9.111 1.00 97.50 108 GLN A N 1
ATOM 853 C CA . GLN A 1 108 ? -2.326 16.609 9.832 1.00 97.50 108 GLN A CA 1
ATOM 854 C C . GLN A 1 108 ? -2.129 18.129 9.772 1.00 97.50 108 GLN A C 1
ATOM 856 O O . GLN A 1 108 ? -1.617 18.726 10.717 1.00 97.50 108 GLN A O 1
ATOM 861 N N . SER A 1 109 ? -2.509 18.768 8.663 1.00 97.88 109 SER A N 1
ATOM 862 C CA . SER A 1 109 ? -2.494 20.223 8.547 1.00 97.88 109 SER A CA 1
ATOM 863 C C . SER A 1 109 ? -3.487 20.866 9.509 1.00 97.88 109 SER A C 1
ATOM 865 O O . SER A 1 109 ? -3.081 21.762 10.239 1.00 97.88 109 SER A O 1
ATOM 867 N N . SER A 1 110 ? -4.737 20.402 9.543 1.00 97.75 110 SER A N 1
ATOM 868 C CA . SER A 1 110 ? -5.756 20.953 10.441 1.00 97.75 110 SER A CA 1
ATOM 869 C C . SER A 1 110 ? -5.398 20.751 11.913 1.00 97.75 110 SER A C 1
ATOM 871 O O . SER A 1 110 ? -5.538 21.686 12.687 1.00 97.75 110 SER A O 1
ATOM 873 N N . ILE A 1 111 ? -4.817 19.601 12.287 1.00 96.88 111 ILE A N 1
ATOM 874 C CA . ILE A 1 111 ? -4.303 19.370 13.651 1.00 96.88 111 ILE A CA 1
ATOM 875 C C . ILE A 1 111 ? -3.224 20.398 14.015 1.00 96.88 111 ILE A C 1
ATOM 877 O O . ILE A 1 111 ? -3.306 21.027 15.063 1.00 96.88 111 ILE A O 1
ATOM 881 N N . ARG A 1 112 ? -2.218 20.597 13.150 1.00 97.12 112 ARG A N 1
ATOM 882 C CA . ARG A 1 112 ? -1.121 21.550 13.415 1.00 97.12 112 ARG A CA 1
ATOM 883 C C . ARG A 1 112 ? -1.578 23.004 13.489 1.00 97.12 112 ARG A C 1
ATOM 885 O O . ARG A 1 112 ? -0.901 23.803 14.117 1.00 97.12 112 ARG A O 1
ATOM 892 N N . LYS A 1 113 ? -2.658 23.343 12.788 1.00 97.56 113 LYS A N 1
ATOM 893 C CA . LYS A 1 113 ? -3.236 24.690 12.754 1.00 97.56 113 LYS A CA 1
ATOM 894 C C . LYS A 1 113 ? -4.363 24.887 13.771 1.00 97.56 113 LYS A C 1
ATOM 896 O O . LYS A 1 113 ? -4.978 25.945 13.760 1.00 97.56 113 LYS A O 1
ATOM 901 N N . GLU A 1 114 ? -4.660 23.873 14.588 1.00 96.06 114 GLU A N 1
ATOM 902 C CA . GLU A 1 114 ? -5.773 23.881 15.550 1.00 96.06 114 GLU A CA 1
ATOM 903 C C . GLU A 1 114 ? -7.143 24.171 14.898 1.00 96.06 114 GLU A C 1
ATOM 905 O O . GLU A 1 114 ? -8.070 24.691 15.514 1.00 96.06 114 GLU A O 1
ATOM 910 N N . GLU A 1 115 ? -7.295 23.804 13.623 1.00 96.44 115 GLU A N 1
ATOM 911 C CA . GLU A 1 115 ? -8.549 23.918 12.881 1.00 96.44 115 GLU A CA 1
ATOM 912 C C . GLU A 1 115 ? -9.492 22.761 13.240 1.00 96.44 115 GLU A C 1
ATOM 914 O O . GLU A 1 115 ? -9.062 21.662 13.591 1.00 96.44 115 GLU A O 1
ATOM 919 N N . LYS A 1 116 ? -10.805 22.959 13.080 1.00 94.88 116 LYS A N 1
ATOM 920 C CA . LYS A 1 116 ? -11.793 21.893 13.293 1.00 94.88 116 LYS A CA 1
ATOM 921 C C . LYS A 1 116 ? -11.571 20.736 12.309 1.00 94.88 116 LYS A C 1
ATOM 923 O O . LYS A 1 116 ? -11.552 20.936 11.097 1.00 94.88 116 LYS A O 1
ATOM 928 N N . PHE A 1 117 ? -11.501 19.511 12.824 1.00 94.38 117 PHE A N 1
ATOM 929 C CA . PHE A 1 117 ? -11.406 18.285 12.028 1.00 94.38 117 PHE A CA 1
ATOM 930 C C . PHE A 1 117 ? -12.320 17.185 12.583 1.00 94.38 117 PHE A C 1
ATOM 932 O O . PHE A 1 117 ? -12.806 17.266 13.710 1.00 94.38 117 PHE A O 1
ATOM 939 N N . ASN A 1 118 ? -12.562 16.141 11.785 1.00 92.44 118 ASN A N 1
ATOM 940 C CA . ASN A 1 118 ? -13.274 14.951 12.247 1.00 92.44 118 ASN A CA 1
ATOM 941 C C . ASN A 1 118 ? -12.308 14.019 12.996 1.00 92.44 118 ASN A C 1
ATOM 943 O O . ASN A 1 118 ? -11.436 13.405 12.376 1.00 92.44 118 ASN A O 1
ATOM 947 N N . SER A 1 119 ? -12.472 13.883 14.313 1.00 92.19 119 SER A N 1
ATOM 948 C CA . SER A 1 119 ? -11.636 13.010 15.149 1.00 92.19 119 SER A CA 1
ATOM 949 C C . SER A 1 119 ? -11.727 11.532 14.755 1.00 92.19 119 SER A C 1
ATOM 951 O O . SER A 1 119 ? -10.740 10.811 14.896 1.00 92.19 119 SER A O 1
ATOM 953 N N . ALA A 1 120 ? -12.836 11.098 14.147 1.00 93.38 120 ALA A N 1
ATOM 954 C CA . ALA A 1 120 ? -12.998 9.743 13.62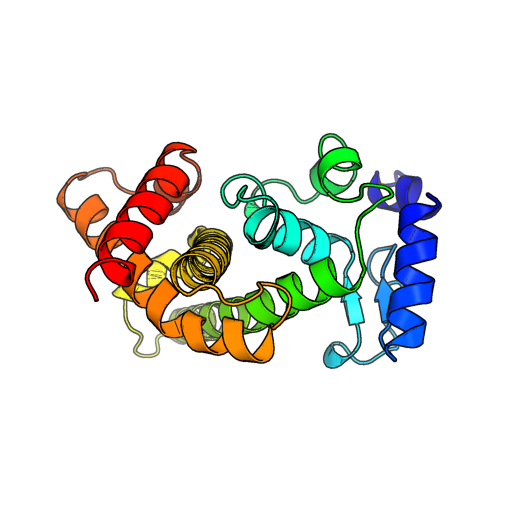0 1.00 93.38 120 ALA A CA 1
ATOM 955 C C . ALA A 1 120 ? -12.023 9.419 12.472 1.00 93.38 120 ALA A C 1
ATOM 957 O O . ALA A 1 120 ? -11.881 8.260 12.093 1.00 93.38 120 ALA A O 1
ATOM 958 N N . HIS A 1 121 ? -11.330 10.421 11.913 1.00 95.81 121 HIS A N 1
ATOM 959 C CA . HIS A 1 121 ? -10.297 10.243 10.888 1.00 95.81 121 HIS A CA 1
ATOM 960 C C . HIS A 1 121 ? -8.870 10.166 11.455 1.00 95.81 121 HIS A C 1
ATOM 962 O O . HIS A 1 121 ? -7.939 9.918 10.688 1.00 95.81 121 HIS A O 1
ATOM 968 N N . MET A 1 122 ? -8.668 10.332 12.770 1.00 97.00 122 MET A N 1
ATOM 969 C CA . MET A 1 122 ? -7.337 10.304 13.409 1.00 97.00 122 MET A CA 1
ATOM 970 C C . MET A 1 122 ? -6.530 9.047 13.076 1.00 97.00 122 MET A C 1
ATOM 972 O O . MET A 1 122 ? -5.307 9.103 12.932 1.00 97.00 122 MET A O 1
ATOM 976 N N . PHE A 1 123 ? -7.221 7.927 12.867 1.00 97.69 123 PHE A N 1
ATOM 977 C CA . PHE A 1 123 ? -6.606 6.661 12.499 1.00 97.69 123 PHE A CA 1
ATOM 978 C C . PHE A 1 123 ? -5.784 6.742 11.205 1.00 97.69 123 PHE A C 1
ATOM 980 O O . PHE A 1 123 ? -4.855 5.958 11.058 1.00 97.69 123 PHE A O 1
ATOM 987 N N . LEU A 1 124 ? -6.063 7.678 10.282 1.00 97.69 124 LEU A N 1
ATOM 988 C CA . LEU A 1 124 ? -5.353 7.799 9.000 1.00 97.69 124 LEU A CA 1
ATOM 989 C C . LEU A 1 124 ? -3.843 8.000 9.168 1.00 97.69 124 LEU A C 1
ATOM 991 O O . LEU A 1 124 ? -3.076 7.583 8.304 1.00 97.69 124 LEU A O 1
ATOM 995 N N . ILE A 1 125 ? -3.402 8.595 10.280 1.00 96.44 125 ILE A N 1
ATOM 996 C CA . ILE A 1 125 ? -1.979 8.815 10.573 1.00 96.44 125 ILE A CA 1
ATOM 997 C C . ILE A 1 125 ? -1.217 7.478 10.638 1.00 96.44 125 ILE A C 1
ATOM 999 O O . ILE A 1 125 ? -0.081 7.375 10.156 1.00 96.44 125 ILE A O 1
ATOM 1003 N N . ASP A 1 126 ? -1.852 6.434 11.175 1.00 95.94 126 ASP A N 1
ATOM 1004 C CA . ASP A 1 126 ? -1.285 5.088 11.298 1.00 95.94 126 ASP A CA 1
ATOM 1005 C C . ASP A 1 126 ? -1.855 4.067 10.312 1.00 95.94 126 ASP A C 1
ATOM 1007 O O . ASP A 1 126 ? -1.149 3.141 9.922 1.00 95.94 126 ASP A O 1
ATOM 1011 N N . GLY A 1 127 ? -3.085 4.274 9.855 1.00 97.44 127 GLY A N 1
ATOM 1012 C CA . GLY A 1 127 ? -3.873 3.327 9.079 1.00 97.44 127 GLY A CA 1
ATOM 1013 C C . GLY A 1 127 ? -3.967 3.621 7.584 1.00 97.44 127 GLY A C 1
ATOM 1014 O O . GLY A 1 127 ? -4.732 2.942 6.912 1.00 97.44 127 GLY A O 1
ATOM 1015 N N . ALA A 1 128 ? -3.228 4.591 7.029 1.00 98.00 128 ALA A N 1
ATOM 1016 C CA . ALA A 1 128 ? -3.310 4.927 5.598 1.00 98.00 128 ALA A CA 1
ATOM 1017 C C . ALA A 1 128 ? -3.128 3.706 4.670 1.00 98.00 128 ALA A C 1
ATOM 1019 O O . ALA A 1 128 ? -3.920 3.506 3.753 1.00 98.00 128 ALA A O 1
ATOM 1020 N N . TYR A 1 129 ? -2.157 2.833 4.953 1.00 98.00 129 TYR A N 1
ATOM 1021 C CA . TYR A 1 129 ? -1.952 1.602 4.177 1.00 98.00 129 TYR A CA 1
ATOM 1022 C C . TYR A 1 129 ? -3.069 0.567 4.378 1.00 98.00 129 TYR A C 1
ATOM 1024 O O . TYR A 1 129 ? -3.368 -0.188 3.462 1.00 98.00 129 TYR A O 1
ATOM 1032 N N . HIS A 1 130 ? -3.745 0.565 5.530 1.00 98.56 130 HIS A N 1
ATOM 1033 C CA . HIS A 1 130 ? -4.917 -0.290 5.750 1.00 98.56 130 HIS A CA 1
ATOM 1034 C C . HIS A 1 130 ? -6.149 0.227 5.005 1.00 98.56 130 HIS A C 1
ATOM 1036 O O . HIS A 1 130 ? -6.969 -0.570 4.563 1.00 98.56 130 HIS A O 1
ATOM 1042 N N . VAL A 1 131 ? -6.267 1.547 4.817 1.00 98.81 131 VAL A N 1
ATOM 1043 C CA . VAL A 1 131 ? -7.271 2.130 3.914 1.00 98.81 131 VAL A CA 1
ATOM 1044 C C . VAL A 1 131 ? -6.973 1.744 2.471 1.00 98.81 131 VAL A C 1
ATOM 1046 O O . VAL A 1 131 ? -7.895 1.391 1.747 1.00 98.81 131 VAL A O 1
ATOM 1049 N N . LEU A 1 132 ? -5.704 1.776 2.059 1.00 98.81 132 LEU A N 1
ATOM 1050 C CA . LEU A 1 132 ? -5.304 1.353 0.719 1.00 98.81 132 LEU A CA 1
ATOM 1051 C C . LEU A 1 132 ? -5.658 -0.121 0.478 1.00 98.81 132 LEU A C 1
ATOM 1053 O O . LEU A 1 132 ? -6.347 -0.427 -0.488 1.00 98.81 132 LEU A O 1
ATOM 1057 N N . PHE A 1 133 ? -5.285 -1.004 1.404 1.00 98.75 133 PHE A N 1
ATOM 1058 C CA . PHE A 1 133 ? -5.702 -2.407 1.398 1.00 98.75 133 PHE A CA 1
ATOM 1059 C C . PHE A 1 133 ? -7.228 -2.559 1.326 1.00 98.75 133 PHE A C 1
ATOM 1061 O O . PHE A 1 133 ? -7.739 -3.296 0.490 1.00 98.75 133 PHE A O 1
ATOM 1068 N N . ALA A 1 134 ? -7.976 -1.811 2.143 1.00 98.81 134 ALA A N 1
ATOM 1069 C CA . ALA A 1 134 ? -9.435 -1.832 2.121 1.00 98.81 134 ALA A CA 1
ATOM 1070 C C . ALA A 1 134 ? -10.022 -1.428 0.758 1.00 98.81 134 ALA A C 1
ATOM 1072 O O . ALA A 1 134 ? -11.023 -2.005 0.346 1.00 98.81 134 ALA A O 1
ATOM 1073 N N . VAL A 1 135 ? -9.408 -0.489 0.029 1.00 98.88 135 VAL A N 1
ATOM 1074 C CA . VAL A 1 135 ? -9.826 -0.177 -1.349 1.00 98.88 135 VAL A CA 1
ATOM 1075 C C . VAL A 1 135 ? -9.650 -1.395 -2.257 1.00 98.88 135 VAL A C 1
ATOM 1077 O O . VAL A 1 135 ? -10.579 -1.715 -2.991 1.00 98.88 135 VAL A O 1
ATOM 1080 N N . GLY A 1 136 ? -8.521 -2.106 -2.167 1.00 98.62 136 GLY A N 1
ATOM 1081 C CA . GLY A 1 136 ? -8.295 -3.346 -2.921 1.00 98.62 136 GLY A CA 1
ATOM 1082 C C . GLY A 1 136 ? -9.349 -4.414 -2.612 1.00 98.62 136 GLY A C 1
ATOM 1083 O O . GLY A 1 136 ? -9.936 -4.990 -3.521 1.00 98.62 136 GLY A O 1
ATOM 1084 N N . GLN A 1 137 ? -9.692 -4.589 -1.334 1.00 98.62 137 GLN A N 1
ATOM 1085 C CA . GLN A 1 137 ? -10.744 -5.523 -0.914 1.00 98.62 137 GLN A CA 1
ATOM 1086 C C . GLN A 1 137 ? -12.140 -5.133 -1.433 1.00 98.62 137 GLN A C 1
ATOM 1088 O O . GLN A 1 137 ? -12.940 -6.009 -1.760 1.00 98.62 137 GLN A O 1
ATOM 1093 N N . ILE A 1 138 ? -12.449 -3.833 -1.520 1.00 98.56 138 ILE A N 1
ATOM 1094 C CA . ILE A 1 138 ? -13.707 -3.352 -2.115 1.00 98.56 138 ILE A CA 1
ATOM 1095 C C . ILE A 1 138 ? -13.714 -3.601 -3.627 1.00 98.56 138 ILE A C 1
ATOM 1097 O O . ILE A 1 138 ? -14.743 -4.013 -4.161 1.00 98.56 138 ILE A O 1
ATOM 1101 N N . CYS A 1 139 ? -12.589 -3.370 -4.315 1.00 98.44 139 CYS A N 1
ATOM 1102 C CA . CYS A 1 139 ? -12.446 -3.685 -5.736 1.00 98.44 139 CYS A CA 1
ATOM 1103 C C . CYS A 1 139 ? -12.767 -5.161 -5.998 1.00 98.44 139 CYS A C 1
ATOM 1105 O O . CYS A 1 139 ? -13.663 -5.447 -6.791 1.00 98.44 139 CYS A O 1
ATOM 1107 N N . ASP A 1 140 ? -12.143 -6.076 -5.254 1.00 97.25 140 ASP A N 1
ATOM 1108 C CA . ASP A 1 140 ? -12.380 -7.517 -5.381 1.00 97.25 140 ASP A CA 1
ATOM 1109 C C . ASP A 1 140 ? -13.834 -7.898 -5.113 1.00 97.25 140 ASP A C 1
ATOM 1111 O O . ASP A 1 140 ? -14.442 -8.638 -5.884 1.00 97.25 140 ASP A O 1
ATOM 1115 N N . ALA A 1 141 ? -14.417 -7.375 -4.029 1.00 97.12 141 ALA A N 1
ATOM 1116 C CA . ALA A 1 141 ? -15.802 -7.666 -3.678 1.00 97.12 141 ALA A CA 1
ATOM 1117 C C . ALA A 1 141 ? -16.790 -7.196 -4.759 1.00 97.12 141 ALA A C 1
ATOM 1119 O O . ALA A 1 141 ? -17.840 -7.809 -4.935 1.00 97.12 141 ALA A O 1
ATOM 1120 N N . LYS A 1 142 ? -16.444 -6.135 -5.498 1.00 96.19 142 LYS A N 1
ATOM 1121 C CA . LYS A 1 142 ? -17.248 -5.570 -6.590 1.00 96.19 142 LYS A CA 1
ATOM 1122 C C . LYS A 1 142 ? -16.848 -6.071 -7.984 1.00 96.19 142 LYS A C 1
ATOM 1124 O O . LYS A 1 142 ? -17.422 -5.596 -8.961 1.00 96.19 142 LYS A O 1
ATOM 1129 N N . GLY A 1 143 ? -15.866 -6.969 -8.098 1.00 96.75 143 GLY A N 1
ATOM 1130 C CA . GLY A 1 143 ? -15.341 -7.434 -9.387 1.00 96.75 143 GLY A CA 1
ATOM 1131 C C . GLY A 1 143 ? -14.694 -6.330 -10.235 1.00 96.75 143 GLY A C 1
ATOM 1132 O O . GLY A 1 143 ? -14.699 -6.409 -11.461 1.00 96.75 143 GLY A O 1
ATOM 1133 N N . VAL A 1 144 ? -14.182 -5.272 -9.603 1.00 97.81 144 VAL A N 1
ATOM 1134 C CA . VAL A 1 144 ? -13.443 -4.199 -10.277 1.00 97.81 144 VAL A CA 1
ATOM 1135 C C . VAL A 1 144 ? -11.968 -4.567 -10.303 1.00 97.81 144 VAL A C 1
ATOM 1137 O O . VAL A 1 144 ? -11.378 -4.810 -9.255 1.00 97.81 144 VAL A O 1
ATOM 1140 N N . ASP A 1 145 ? -11.362 -4.545 -11.488 1.00 98.00 145 ASP A N 1
ATOM 1141 C CA . ASP A 1 145 ? -9.917 -4.711 -11.631 1.00 98.00 145 ASP A CA 1
ATOM 1142 C C . ASP A 1 145 ? -9.167 -3.632 -10.828 1.00 98.00 145 ASP A C 1
ATOM 1144 O O . ASP A 1 145 ? -9.378 -2.427 -11.023 1.00 98.00 145 ASP A O 1
ATOM 1148 N N . ARG A 1 146 ? -8.278 -4.068 -9.926 1.00 97.75 146 ARG A N 1
ATOM 1149 C CA . ARG A 1 146 ? -7.457 -3.194 -9.080 1.00 97.75 146 ARG A CA 1
ATOM 1150 C C . ARG A 1 146 ? -6.570 -2.252 -9.909 1.00 97.75 146 ARG A C 1
ATOM 1152 O O . ARG A 1 146 ? -6.257 -1.170 -9.402 1.00 97.75 146 ARG A O 1
ATOM 1159 N N . LEU A 1 147 ? -6.224 -2.609 -11.154 1.00 97.94 147 LEU A N 1
ATOM 1160 C CA . LEU A 1 147 ? -5.460 -1.772 -12.090 1.00 97.94 147 LEU A CA 1
ATOM 1161 C C . LEU A 1 147 ? -6.243 -0.553 -12.595 1.00 97.94 147 LEU A C 1
ATOM 1163 O O . LEU A 1 147 ? -5.646 0.469 -12.938 1.00 97.94 147 LEU A O 1
ATOM 1167 N N . ASN A 1 148 ? -7.581 -0.603 -12.579 1.00 98.25 148 ASN A N 1
ATOM 1168 C CA . ASN A 1 148 ? -8.429 0.541 -12.906 1.00 98.25 148 ASN A CA 1
ATOM 1169 C C . ASN A 1 148 ? -8.449 1.537 -11.738 1.00 98.25 148 ASN A C 1
ATOM 1171 O O . ASN A 1 148 ? -9.428 1.666 -10.992 1.00 98.25 148 ASN A O 1
ATOM 1175 N N . TYR A 1 149 ? -7.344 2.261 -11.567 1.00 97.81 149 TYR A N 1
ATOM 1176 C CA . TYR A 1 149 ? -7.174 3.172 -10.444 1.00 97.81 149 TYR A CA 1
ATOM 1177 C C . TYR A 1 149 ? -8.172 4.334 -10.473 1.00 97.81 149 TYR A C 1
ATOM 1179 O O . TYR A 1 149 ? -8.542 4.836 -9.412 1.00 97.81 149 TYR A O 1
ATOM 1187 N N . GLN A 1 150 ? -8.665 4.746 -11.649 1.00 98.12 150 GLN A N 1
ATOM 1188 C CA . GLN A 1 150 ? -9.730 5.744 -11.760 1.00 98.12 150 GLN A CA 1
ATOM 1189 C C . GLN A 1 150 ? -10.987 5.272 -11.030 1.00 98.12 150 GLN A C 1
ATOM 1191 O O . GLN A 1 150 ? -11.572 6.041 -10.264 1.00 98.12 150 GLN A O 1
ATOM 1196 N N . LYS A 1 151 ? -11.380 4.005 -11.217 1.00 98.50 151 LYS A N 1
ATOM 1197 C CA . LYS A 1 151 ? -12.512 3.418 -10.499 1.00 98.50 151 LYS A CA 1
ATOM 1198 C C . LYS A 1 151 ? -12.173 3.164 -9.032 1.00 98.50 151 LYS A C 1
ATOM 1200 O O . LYS A 1 151 ? -12.961 3.555 -8.172 1.00 98.50 151 LYS A O 1
ATOM 1205 N N . ALA A 1 152 ? -11.009 2.593 -8.729 1.00 98.62 152 ALA A N 1
ATOM 1206 C CA . ALA A 1 152 ? -10.599 2.272 -7.360 1.00 98.62 152 ALA A CA 1
ATOM 1207 C C . ALA A 1 152 ? -10.561 3.508 -6.440 1.00 98.62 152 ALA A C 1
ATOM 1209 O O . ALA A 1 152 ? -11.030 3.462 -5.302 1.00 98.62 152 ALA A O 1
ATOM 1210 N N . ILE A 1 153 ? -10.095 4.660 -6.944 1.00 98.75 153 ILE A N 1
ATOM 1211 C CA . ILE A 1 153 ? -10.080 5.931 -6.197 1.00 98.75 153 ILE A CA 1
ATOM 1212 C C . ILE A 1 153 ? -11.481 6.324 -5.703 1.00 98.75 153 ILE A C 1
ATOM 1214 O O . ILE A 1 153 ? -11.612 6.892 -4.614 1.00 98.75 153 ILE A O 1
ATOM 1218 N N . THR A 1 154 ? -12.539 5.987 -6.450 1.00 98.62 154 THR A N 1
ATOM 1219 C CA . THR A 1 154 ? -13.923 6.287 -6.045 1.00 98.62 154 THR A CA 1
ATOM 1220 C C . THR A 1 154 ? -14.357 5.532 -4.785 1.00 98.62 154 THR A C 1
ATOM 1222 O O . THR A 1 154 ? -15.278 5.976 -4.102 1.00 98.62 154 THR A O 1
ATOM 1225 N N . PHE A 1 155 ? -13.661 4.450 -4.416 1.00 98.75 155 PHE A N 1
ATOM 1226 C CA . PHE A 1 155 ? -13.937 3.661 -3.214 1.00 98.75 155 PHE A CA 1
ATOM 1227 C C . PHE A 1 155 ? -13.191 4.147 -1.967 1.00 98.75 155 PHE A C 1
ATOM 1229 O O . PHE A 1 155 ? -13.524 3.725 -0.859 1.00 98.75 155 PHE A O 1
ATOM 1236 N N . VAL A 1 156 ? -12.241 5.083 -2.092 1.00 98.81 156 VAL A N 1
ATOM 1237 C CA . VAL A 1 156 ? -11.495 5.630 -0.942 1.00 98.81 156 VAL A CA 1
ATOM 1238 C C . VAL A 1 156 ? -12.418 6.159 0.172 1.00 98.81 156 VAL A C 1
ATOM 1240 O O . VAL A 1 156 ? -12.159 5.853 1.337 1.00 98.81 156 VAL A O 1
ATOM 1243 N N . PRO A 1 157 ? -13.502 6.918 -0.102 1.00 98.56 157 PRO A N 1
ATOM 1244 C CA . PRO A 1 157 ? -14.420 7.355 0.952 1.00 98.56 157 PRO A CA 1
ATOM 1245 C C . PRO A 1 157 ? -15.093 6.193 1.700 1.00 98.56 157 PRO A C 1
ATOM 1247 O O . PRO A 1 157 ? -15.206 6.250 2.924 1.00 98.56 157 PRO A O 1
ATOM 1250 N N . ALA A 1 158 ? -15.499 5.135 0.988 1.00 98.44 158 ALA A N 1
ATOM 1251 C CA . ALA A 1 158 ? -16.107 3.948 1.589 1.00 98.44 158 ALA A CA 1
ATOM 1252 C C . ALA A 1 158 ? -15.095 3.178 2.449 1.00 98.44 158 ALA A C 1
ATOM 1254 O O . ALA A 1 158 ? -15.383 2.876 3.605 1.00 98.44 158 ALA A O 1
ATOM 1255 N N . ALA A 1 159 ? -13.875 2.974 1.940 1.00 98.75 159 ALA A N 1
ATOM 1256 C CA . ALA A 1 159 ? -12.784 2.360 2.691 1.00 98.75 159 ALA A CA 1
ATOM 1257 C C . ALA A 1 159 ? -12.502 3.114 4.001 1.00 98.75 159 ALA A C 1
ATOM 1259 O O . ALA A 1 159 ? -12.451 2.507 5.068 1.00 98.75 159 ALA A O 1
ATOM 1260 N N . ILE A 1 160 ? -12.395 4.447 3.956 1.00 98.75 160 ILE A N 1
ATOM 1261 C CA . ILE A 1 160 ? -12.201 5.272 5.160 1.00 98.75 160 ILE A CA 1
ATOM 1262 C C . ILE A 1 160 ? -13.356 5.087 6.145 1.00 98.75 160 ILE A C 1
ATOM 1264 O O . ILE A 1 160 ? -13.102 4.903 7.333 1.00 98.75 160 ILE A O 1
ATOM 1268 N N . LYS A 1 161 ? -14.606 5.097 5.667 1.00 98.31 161 LYS A N 1
ATOM 1269 C CA . LYS A 1 161 ? -15.792 4.884 6.508 1.00 98.31 161 LYS A CA 1
ATOM 1270 C C . LYS A 1 161 ? -15.754 3.520 7.203 1.00 98.31 161 LYS A C 1
ATOM 1272 O O . LYS A 1 161 ? -16.005 3.449 8.402 1.00 98.31 161 LYS A O 1
ATOM 1277 N N . TYR A 1 162 ? -15.425 2.452 6.478 1.00 98.38 162 TYR A N 1
ATOM 1278 C CA . TYR A 1 162 ? -15.355 1.101 7.038 1.00 98.38 162 TYR A CA 1
ATOM 1279 C C . TYR A 1 162 ? -14.248 0.967 8.079 1.00 98.38 162 TYR A C 1
ATOM 1281 O O . TYR A 1 162 ? -14.510 0.506 9.189 1.00 98.38 162 TYR A O 1
ATOM 1289 N N . ILE A 1 163 ? -13.039 1.447 7.775 1.00 98.44 163 ILE A N 1
ATOM 1290 C CA . ILE A 1 163 ? -11.938 1.415 8.744 1.00 98.44 163 ILE A CA 1
ATOM 1291 C C . ILE A 1 163 ? -12.260 2.270 9.974 1.00 98.44 163 ILE A C 1
ATOM 1293 O O . ILE A 1 163 ? -11.996 1.833 11.091 1.00 98.44 163 ILE A O 1
ATOM 1297 N N . SER A 1 164 ? -12.871 3.444 9.794 1.00 98.25 164 SER A N 1
ATOM 1298 C CA . SER A 1 164 ? -13.299 4.312 10.896 1.00 98.25 164 SER A CA 1
ATOM 1299 C C . SER A 1 164 ? -14.264 3.586 11.840 1.00 98.25 164 SER A C 1
ATOM 1301 O O . SER A 1 164 ? -13.989 3.499 13.033 1.00 98.25 164 SER A O 1
ATOM 1303 N N . ALA A 1 165 ? -15.312 2.947 11.307 1.00 97.56 165 ALA A N 1
ATOM 1304 C CA . ALA A 1 165 ? -16.280 2.193 12.108 1.00 97.56 165 ALA A CA 1
ATOM 1305 C C . ALA A 1 165 ? -15.632 1.032 12.888 1.00 97.56 165 ALA A C 1
ATOM 1307 O O . ALA A 1 165 ? -15.943 0.800 14.060 1.00 97.56 165 ALA A O 1
ATOM 1308 N N . MET A 1 166 ? -14.700 0.312 12.257 1.00 97.81 166 MET A N 1
ATOM 1309 C CA . MET A 1 166 ? -13.957 -0.765 12.915 1.00 97.81 166 MET A CA 1
ATOM 1310 C C . MET A 1 166 ? -13.053 -0.249 14.038 1.00 97.81 166 MET A C 1
ATOM 1312 O O . MET A 1 166 ? -12.979 -0.857 15.105 1.00 97.81 166 MET A O 1
ATOM 1316 N N . VAL A 1 167 ? -12.373 0.871 13.803 1.00 97.94 167 VAL A N 1
ATOM 1317 C CA . VAL A 1 167 ? -11.500 1.519 14.783 1.00 97.94 167 VAL A CA 1
ATOM 1318 C C . VAL A 1 167 ? -12.300 2.043 15.970 1.00 97.94 167 VAL A C 1
ATOM 1320 O O . VAL A 1 167 ? -11.913 1.795 17.106 1.00 97.94 167 VAL A O 1
ATOM 1323 N N . GLU A 1 168 ? -13.436 2.698 15.733 1.00 96.62 168 GLU A N 1
ATOM 1324 C CA . GLU A 1 168 ? -14.324 3.166 16.800 1.00 96.62 168 GLU A CA 1
ATOM 1325 C C . GLU A 1 168 ? -14.837 2.006 17.658 1.00 96.62 168 GLU A C 1
ATOM 1327 O O . GLU A 1 168 ? -14.901 2.115 18.882 1.00 96.62 168 GLU A O 1
ATOM 1332 N N . LYS A 1 169 ? -15.176 0.869 17.034 1.00 96.56 169 LYS A N 1
ATOM 1333 C CA . LYS A 1 169 ? -15.525 -0.346 17.775 1.00 96.56 169 LYS A CA 1
ATOM 1334 C C . LYS A 1 169 ? -14.351 -0.839 18.621 1.00 96.56 169 LYS A C 1
ATOM 1336 O O . LYS A 1 169 ? -14.534 -1.086 19.806 1.00 96.56 169 LYS A O 1
ATOM 1341 N N . ALA A 1 170 ? -13.154 -0.929 18.046 1.00 96.75 170 ALA A N 1
ATOM 1342 C CA . ALA A 1 170 ? -11.966 -1.361 18.774 1.00 96.75 170 ALA A CA 1
ATOM 1343 C C . ALA A 1 170 ? -11.613 -0.424 19.945 1.00 96.75 170 ALA A C 1
ATOM 1345 O O . ALA A 1 170 ? -11.226 -0.905 21.001 1.00 96.75 170 ALA A O 1
ATOM 1346 N N . GLN A 1 171 ? -11.796 0.890 19.791 1.00 96.06 171 GLN A N 1
ATOM 1347 C CA . GLN A 1 171 ? -11.600 1.874 20.862 1.00 96.06 171 GLN A CA 1
ATOM 1348 C C . GLN A 1 171 ? -12.578 1.695 22.025 1.00 96.06 171 GLN A C 1
ATOM 1350 O O . GLN A 1 171 ? -12.198 1.902 23.173 1.00 96.06 171 GLN A O 1
ATOM 1355 N N . ARG A 1 172 ? -13.832 1.319 21.742 1.00 95.62 172 ARG A N 1
ATOM 1356 C CA . ARG A 1 172 ? -14.825 1.022 22.786 1.00 95.62 172 ARG A CA 1
ATOM 1357 C C . ARG A 1 172 ? -14.526 -0.286 23.512 1.00 95.62 172 ARG A C 1
ATOM 1359 O O . ARG A 1 172 ? -14.730 -0.363 24.718 1.00 95.62 172 ARG A O 1
ATOM 1366 N N . ASP A 1 173 ? -14.057 -1.291 22.777 1.00 95.44 173 ASP A N 1
ATOM 1367 C CA . ASP A 1 173 ? -13.845 -2.644 23.298 1.00 95.44 173 ASP A CA 1
ATOM 1368 C C . ASP A 1 173 ? -12.496 -2.793 24.047 1.00 95.44 173 ASP A C 1
ATOM 1370 O O . ASP A 1 173 ? -12.310 -3.754 24.792 1.00 95.44 173 ASP A O 1
ATOM 1374 N N . ASP A 1 174 ? -11.549 -1.864 23.866 1.00 94.62 174 ASP A N 1
ATOM 1375 C CA . ASP A 1 174 ? -10.192 -1.930 24.423 1.00 94.62 174 ASP A CA 1
ATOM 1376 C C . ASP A 1 174 ? -9.757 -0.582 25.018 1.00 94.62 174 ASP A C 1
ATOM 1378 O O . ASP A 1 174 ? -9.321 0.331 24.316 1.00 94.62 174 ASP A O 1
ATOM 1382 N N . ALA A 1 175 ? -9.795 -0.481 26.349 1.00 91.94 175 ALA A N 1
ATOM 1383 C CA . ALA A 1 175 ? -9.381 0.718 27.082 1.00 91.94 175 ALA A CA 1
ATOM 1384 C C . ALA A 1 175 ? -7.897 1.090 26.879 1.00 91.94 175 ALA A C 1
ATOM 1386 O O . ALA A 1 175 ? -7.505 2.226 27.135 1.00 91.94 175 ALA A O 1
ATOM 1387 N N . SER A 1 176 ? -7.063 0.153 26.413 1.00 94.56 176 SER A N 1
ATOM 1388 C CA . SER A 1 176 ? -5.639 0.373 26.134 1.00 94.56 176 SER A CA 1
ATOM 1389 C C . SER A 1 176 ? -5.351 0.654 24.653 1.00 94.56 176 SER A C 1
ATOM 1391 O O . SER A 1 176 ? -4.195 0.588 24.223 1.00 94.56 176 SER A O 1
ATOM 1393 N N . PHE A 1 177 ? -6.392 0.907 23.853 1.00 96.62 177 PHE A N 1
ATOM 1394 C CA . PHE A 1 177 ? -6.291 1.050 22.408 1.00 96.62 177 PHE A CA 1
ATOM 1395 C C . PHE A 1 177 ? -5.271 2.118 21.987 1.00 96.62 177 PHE A C 1
ATOM 1397 O O . PHE A 1 177 ? -5.238 3.238 22.494 1.00 96.62 177 PHE A O 1
ATOM 1404 N N . SER A 1 178 ? -4.492 1.801 20.953 1.00 96.69 178 SER A N 1
ATOM 1405 C CA . SER A 1 178 ? -3.740 2.791 20.181 1.00 96.69 178 SER A CA 1
ATOM 1406 C C . SER A 1 178 ? -3.791 2.441 18.698 1.00 96.69 178 SER A C 1
ATOM 1408 O O . SER A 1 178 ? -3.700 1.265 18.331 1.00 96.69 178 SER A O 1
ATOM 1410 N N . PHE A 1 179 ? -3.881 3.456 17.831 1.00 96.50 179 PHE A N 1
ATOM 1411 C CA . PHE A 1 179 ? -3.897 3.240 16.379 1.00 96.50 179 PHE A CA 1
ATOM 1412 C C . PHE A 1 179 ? -2.655 2.471 15.921 1.00 96.50 179 PHE A C 1
ATOM 1414 O O . PHE A 1 179 ? -2.750 1.530 15.138 1.00 96.50 179 PHE A O 1
ATOM 1421 N N . ASN A 1 180 ? -1.488 2.824 16.465 1.00 94.50 180 ASN A N 1
ATOM 1422 C CA . ASN A 1 180 ? -0.228 2.182 16.127 1.00 94.50 180 ASN A CA 1
ATOM 1423 C C . ASN A 1 180 ? -0.225 0.674 16.419 1.00 94.50 180 ASN A C 1
ATOM 1425 O O . ASN A 1 180 ? 0.202 -0.097 15.562 1.00 94.50 180 ASN A O 1
ATOM 1429 N N . ARG A 1 181 ? -0.699 0.244 17.600 1.00 95.31 181 ARG A N 1
ATOM 1430 C CA . ARG A 1 181 ? -0.798 -1.185 17.939 1.00 95.31 181 ARG A CA 1
ATOM 1431 C C . ARG A 1 181 ? -1.824 -1.876 17.048 1.00 95.31 181 ARG A C 1
ATOM 1433 O O . ARG A 1 181 ? -1.524 -2.928 16.496 1.00 95.31 181 ARG A O 1
ATOM 1440 N N . TYR A 1 182 ? -2.988 -1.254 16.869 1.00 97.00 182 TYR A N 1
ATOM 1441 C CA . TYR A 1 182 ? -4.083 -1.804 16.075 1.00 97.00 182 TYR A CA 1
ATOM 1442 C C . TYR A 1 182 ? -3.658 -2.106 14.630 1.00 97.00 182 TYR A C 1
ATOM 1444 O O . TYR A 1 182 ? -3.835 -3.222 14.159 1.00 97.00 182 TYR A O 1
ATOM 1452 N N . PHE A 1 183 ? -3.009 -1.163 13.945 1.00 96.44 183 PHE A N 1
ATOM 1453 C CA . PHE A 1 183 ? -2.566 -1.345 12.555 1.00 96.44 183 PHE A CA 1
ATOM 1454 C C . PHE A 1 183 ? -1.240 -2.108 12.401 1.00 96.44 183 PHE A C 1
ATOM 1456 O O . PHE A 1 183 ? -0.778 -2.324 11.287 1.00 96.44 183 PHE A O 1
ATOM 1463 N N . LYS A 1 184 ? -0.587 -2.512 13.495 1.00 93.06 184 LYS A N 1
ATOM 1464 C CA . LYS A 1 184 ? 0.582 -3.408 13.443 1.00 93.06 184 LYS A CA 1
ATOM 1465 C C . LYS A 1 184 ? 0.213 -4.872 13.666 1.00 93.06 184 LYS A C 1
ATOM 1467 O O . LYS A 1 184 ? 1.053 -5.731 13.409 1.00 93.06 184 LYS A O 1
ATOM 1472 N N . ASP A 1 185 ? -0.983 -5.148 14.175 1.00 94.50 185 ASP A N 1
ATOM 1473 C CA . ASP A 1 185 ? -1.473 -6.507 14.368 1.00 94.50 185 ASP A CA 1
ATOM 1474 C C . ASP A 1 185 ? -1.879 -7.111 13.017 1.00 94.50 185 ASP A C 1
ATOM 1476 O O . ASP A 1 185 ? -2.774 -6.604 12.339 1.00 94.50 185 ASP A O 1
ATOM 1480 N N . ALA A 1 186 ? -1.248 -8.225 12.644 1.00 90.56 186 ALA A N 1
ATOM 1481 C CA . ALA A 1 186 ? -1.561 -8.954 11.419 1.00 90.56 186 ALA A CA 1
ATOM 1482 C C . ALA A 1 186 ? -3.030 -9.415 11.364 1.00 90.56 186 ALA A C 1
ATOM 1484 O O . ALA A 1 186 ? -3.589 -9.552 10.281 1.00 90.56 186 ALA A O 1
ATOM 1485 N N . LYS A 1 187 ? -3.706 -9.596 12.509 1.00 95.69 187 LYS A N 1
ATOM 1486 C CA . LYS A 1 187 ? -5.138 -9.945 12.548 1.00 95.69 187 LYS A CA 1
ATOM 1487 C C . LYS A 1 187 ? -6.035 -8.814 12.047 1.00 95.69 187 LYS A C 1
ATOM 1489 O O . LYS A 1 187 ? -7.175 -9.068 11.656 1.00 95.69 187 LYS A O 1
ATOM 1494 N N . THR A 1 188 ? -5.558 -7.570 12.061 1.00 96.56 188 THR A N 1
ATOM 1495 C CA . THR A 1 188 ? -6.351 -6.406 11.653 1.00 96.56 188 THR A CA 1
ATOM 1496 C C . THR A 1 188 ? -6.735 -6.482 10.182 1.00 96.56 188 THR A C 1
ATOM 1498 O O . THR A 1 188 ? -7.901 -6.247 9.866 1.00 96.56 188 THR A O 1
ATOM 1501 N N . LYS A 1 189 ? -5.833 -6.907 9.285 1.00 96.19 189 LYS A N 1
ATOM 1502 C CA . LYS A 1 189 ? -6.180 -7.065 7.862 1.00 96.19 189 LYS A CA 1
ATOM 1503 C C . LYS A 1 189 ? -7.251 -8.131 7.637 1.00 96.19 189 LYS A C 1
ATOM 1505 O O . LYS A 1 189 ? -8.184 -7.900 6.876 1.00 96.19 189 LYS A O 1
ATOM 1510 N N . THR A 1 190 ? -7.187 -9.251 8.361 1.00 97.44 190 THR A N 1
ATOM 1511 C CA . THR A 1 190 ? -8.189 -10.324 8.267 1.00 97.44 190 THR A CA 1
ATOM 1512 C C . THR A 1 190 ? -9.563 -9.827 8.705 1.00 97.44 190 THR A C 1
ATOM 1514 O O . THR A 1 190 ? -10.558 -10.089 8.034 1.00 97.44 190 THR A O 1
ATOM 1517 N N . LYS A 1 191 ? -9.624 -9.051 9.796 1.00 97.88 191 LYS A N 1
ATOM 1518 C CA . LYS A 1 191 ? -10.869 -8.416 10.251 1.00 97.88 191 LYS A CA 1
ATOM 1519 C C . LYS A 1 191 ? -11.412 -7.427 9.218 1.00 97.88 191 LYS A C 1
ATOM 1521 O O . LYS A 1 191 ? -12.619 -7.387 9.013 1.00 97.88 191 LYS A O 1
ATOM 1526 N N . I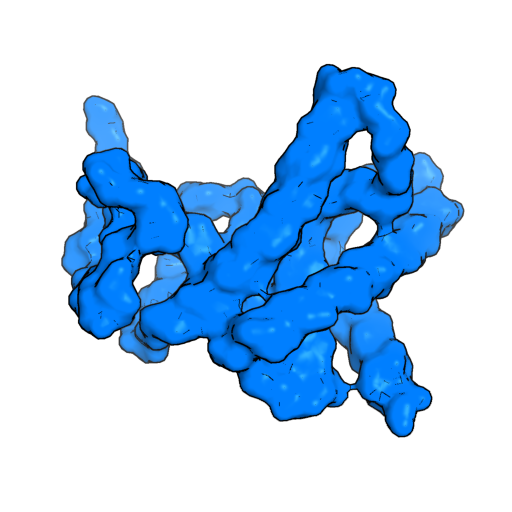LE A 1 192 ? -10.539 -6.644 8.577 1.00 98.12 192 ILE A N 1
ATOM 1527 C CA . ILE A 1 192 ? -10.928 -5.671 7.544 1.00 98.12 192 ILE A CA 1
ATOM 1528 C C . ILE A 1 192 ? -11.515 -6.389 6.330 1.00 98.12 192 ILE A C 1
ATOM 1530 O O . ILE A 1 192 ? -12.611 -6.041 5.901 1.00 98.12 192 ILE A O 1
ATOM 1534 N N . ALA A 1 193 ? -10.824 -7.408 5.816 1.00 97.56 193 ALA A N 1
ATOM 1535 C CA . ALA A 1 193 ? -11.300 -8.199 4.687 1.00 97.56 193 ALA A CA 1
ATOM 1536 C C . ALA A 1 193 ? -12.672 -8.819 4.989 1.00 97.56 193 ALA A C 1
ATOM 1538 O O . ALA A 1 193 ? -13.613 -8.624 4.226 1.00 97.56 193 ALA A O 1
ATOM 1539 N N . ALA A 1 194 ? -12.825 -9.479 6.144 1.00 97.06 194 ALA A N 1
ATOM 1540 C CA . ALA A 1 194 ? -14.097 -10.074 6.553 1.00 97.06 194 ALA A CA 1
ATOM 1541 C C . ALA A 1 194 ? -15.227 -9.035 6.666 1.00 97.06 194 ALA A C 1
ATOM 1543 O O . ALA A 1 194 ? -16.338 -9.275 6.194 1.00 97.06 194 ALA A O 1
ATOM 1544 N N . TYR A 1 195 ? -14.939 -7.867 7.249 1.00 97.19 195 TYR A N 1
ATOM 1545 C CA . TYR A 1 195 ? -15.906 -6.778 7.365 1.00 97.19 195 TYR A CA 1
ATOM 1546 C C . TYR A 1 195 ? -16.357 -6.272 5.988 1.00 97.19 195 TYR A C 1
ATOM 1548 O O . TYR A 1 195 ? -17.553 -6.153 5.740 1.00 97.19 195 TYR A O 1
ATOM 1556 N N . ILE A 1 196 ? -15.419 -6.024 5.069 1.00 97.12 196 ILE A N 1
ATOM 1557 C CA . ILE A 1 196 ? -15.720 -5.532 3.716 1.00 97.12 196 ILE A CA 1
ATOM 1558 C C . ILE A 1 196 ? -16.520 -6.559 2.921 1.00 97.12 196 ILE A C 1
ATOM 1560 O O . ILE A 1 196 ? -17.519 -6.201 2.307 1.00 97.12 196 ILE A O 1
ATOM 1564 N N . GLN A 1 197 ? -16.137 -7.835 2.979 1.00 93.44 197 GLN A N 1
ATOM 1565 C CA . GLN A 1 197 ? -16.890 -8.905 2.325 1.00 93.44 197 GLN A CA 1
ATOM 1566 C C . GLN A 1 197 ? -18.341 -8.949 2.823 1.00 93.44 197 GLN A C 1
ATOM 1568 O O . GLN A 1 197 ? -19.249 -9.073 2.008 1.00 93.44 197 GLN A O 1
ATOM 1573 N N . GLY A 1 198 ? -18.576 -8.772 4.129 1.00 93.69 198 GLY A N 1
ATOM 1574 C CA . GLY A 1 198 ? -19.929 -8.682 4.686 1.00 93.69 198 GLY A CA 1
ATOM 1575 C C . GLY A 1 198 ? -20.712 -7.447 4.226 1.00 93.69 198 GLY A C 1
ATOM 1576 O O . GLY A 1 198 ? -21.907 -7.548 3.969 1.00 93.69 198 GLY A O 1
ATOM 1577 N N . MET A 1 199 ? -20.052 -6.293 4.089 1.00 93.69 199 MET A N 1
ATOM 1578 C CA . MET A 1 199 ? -20.697 -5.047 3.651 1.00 93.69 199 MET A CA 1
ATOM 1579 C C . MET A 1 199 ? -21.025 -5.026 2.154 1.00 93.69 199 MET A C 1
ATOM 1581 O O . MET A 1 199 ? -22.030 -4.438 1.768 1.00 93.69 199 MET A O 1
ATOM 1585 N N . GLU A 1 200 ? -20.175 -5.625 1.319 1.00 90.31 200 GLU A N 1
ATOM 1586 C CA . GLU A 1 200 ? -20.258 -5.508 -0.143 1.00 90.31 200 GLU A CA 1
ATOM 1587 C C . GLU A 1 200 ? -20.966 -6.694 -0.812 1.00 90.31 200 GLU A C 1
ATOM 1589 O O . GLU A 1 200 ? -21.549 -6.508 -1.874 1.00 90.31 200 GLU A O 1
ATOM 1594 N N . LYS A 1 201 ? -20.964 -7.890 -0.199 1.00 73.56 201 LYS A N 1
ATOM 1595 C CA . LYS A 1 201 ? -21.754 -9.050 -0.668 1.00 73.56 201 LYS A CA 1
ATOM 1596 C C . LYS A 1 201 ? -23.175 -9.100 -0.094 1.00 73.56 201 LYS A C 1
ATOM 1598 O O . LYS A 1 201 ? -23.941 -9.985 -0.453 1.00 73.56 201 LYS A O 1
ATOM 1603 N N . GLY A 1 202 ? -23.508 -8.200 0.834 1.00 59.22 202 GLY A N 1
ATOM 1604 C CA . GLY A 1 202 ? -24.851 -8.056 1.410 1.00 59.22 202 GLY A CA 1
ATOM 1605 C C . GLY A 1 202 ? -25.817 -7.204 0.572 1.00 59.22 202 GLY A C 1
ATOM 1606 O O . GLY A 1 202 ? -26.891 -6.866 1.069 1.00 59.22 202 GLY A O 1
ATOM 1607 N N . LEU A 1 203 ? -25.424 -6.835 -0.651 1.00 46.78 203 LEU A N 1
ATOM 1608 C CA . LEU A 1 203 ? -26.215 -6.152 -1.684 1.00 46.78 203 LEU A CA 1
ATOM 1609 C C . LEU A 1 203 ? -26.391 -7.086 -2.885 1.00 46.78 203 LEU A C 1
ATOM 1611 O O . LEU A 1 203 ? -27.431 -6.946 -3.562 1.00 46.78 203 LEU A O 1
#

Sequence (203 aa):
TPIKSRDLRSNDDIQKKLEEAFEGMGLFYDRKDGQHSNQPKSVRVDALSAGQAHLAYSLDLPEVAKKDRGRIFSDLYETVFTDELMADELLASIKVLSVIENKKKLLQSSIRKEEKFNSAHMFLIDGAYHVLFAVGQICDAKGVDRLNYQKAITFVPAAIKYISAMVEKAQRDDASFSFNRYFKDAKTKTKIAAYIQGMEKGL

Radius of gyration: 17.44 Å; chains: 1; bounding box: 55×35×49 Å

Secondary structure (DSSP, 8-state):
-PPPHHHHHTTSHHHHHHHHHHHHTT-EEESSTTTTTTS-GGGEEEHHHHHHHHHHHTSS-HHHHTT-TTGGGTTTHHHHS-TT--HHHHHHHHHHHHHHHHHHHHHHHHHHTT----GGGTTHHHHHHHHHHHHHHHHHHTT--TT-HHHHHTTHHHHHHHHHHHHHHHHHH-TT--HHHHTT-THHHHHHHHHHHHHHS--